Protein AF-A0A9D6F5K6-F1 (afdb_monomer)

Foldseek 3Di:
DVVVVVVVVVVVVVCVVCPPPPDNCVPPDPPPDDPVVVVVVVCCVVCVCQPDAAEAEADPPPDDDWPPDFDDPVSVVVQPPDFPCDPPQAKGKDWADKDKDKDWDDWDWAPWDQDPVQATKIKTKTKMKMKIWTWIWIFHPPPHTDIDIDIDIDIDIGINMHIYHNDDDDVVSVVVNCVVVVPDD

Secondary structure (DSSP, 8-state):
-HHHHHHHHHHHHHHTHHHHSSSS-TTTSPP---HHHHHHHHHHHHTTTTTPPPEEPPPPTTPPP----PPPHHHHHHHSPPP-B-STTT-EEEEEEEEEEEEEEEEEEPPPEEETTTEEEEEEEEEEEEEEEEEEEEEE-SSS-EEEEEEEEEEEEEE--EEEES-SSHHHHHHHHHHHHHT--

Sequence (185 aa):
MKDLRKWLFVAGVLSIPSFLSGCGMGLATPVPVQPWVADQIKDRFESRNDHKVPILPAIPPGHRAYCEDPPDQQEILRTLPKVTRGIPYIYEEFRDEIGFTVEKLVDKVDPPRFFPLIGPAQLHHCHWKCTVYFNETLESSYPFPFRLKRRRAEVVYIDKDHLHIVVTGLDAQQSTFRAMTAVRP

Solvent-accessible surface area (backbone atoms only — not comparable to full-atom values): 11203 Å² total; per-residue (Å²): 116,72,63,60,53,53,51,51,50,52,54,52,63,72,48,47,73,62,72,73,46,85,68,91,44,91,85,77,55,76,74,80,74,57,73,68,57,57,53,53,52,50,50,52,66,67,50,63,56,76,82,55,68,54,78,44,71,48,75,56,91,94,58,80,90,72,86,81,78,73,84,50,71,66,58,56,61,68,71,42,82,80,71,64,69,49,56,85,52,48,38,37,53,43,79,41,79,77,46,81,46,82,43,82,75,43,77,47,75,46,75,79,42,80,39,96,93,81,39,60,26,22,48,32,45,29,36,32,42,36,39,38,36,30,35,40,36,41,39,22,58,46,95,60,74,47,76,46,78,44,82,46,74,48,79,46,78,48,77,64,42,33,35,26,34,68,57,97,45,73,72,58,42,53,52,51,49,50,56,67,58,67,74,63,133

Structure (mmCIF, N/CA/C/O backbone):
data_AF-A0A9D6F5K6-F1
#
_entry.id   AF-A0A9D6F5K6-F1
#
loop_
_atom_site.group_PDB
_atom_site.id
_atom_site.type_symbol
_atom_site.label_atom_id
_atom_site.label_alt_id
_atom_site.label_comp_id
_atom_site.label_asym_id
_atom_site.label_entity_id
_atom_site.label_seq_id
_atom_site.pdbx_PDB_ins_code
_atom_site.Cartn_x
_atom_site.Cartn_y
_atom_site.Cartn_z
_atom_site.occupancy
_atom_site.B_iso_or_equiv
_atom_site.auth_seq_id
_atom_site.auth_comp_id
_atom_site.auth_asym_id
_atom_site.auth_atom_id
_atom_site.pdbx_PDB_model_num
ATOM 1 N N . MET A 1 1 ? 5.250 70.089 32.363 1.00 59.09 1 MET A N 1
ATOM 2 C CA . MET A 1 1 ? 4.671 69.174 33.384 1.00 59.09 1 MET A CA 1
ATOM 3 C C . MET A 1 1 ? 3.268 68.656 33.048 1.00 59.09 1 MET A C 1
ATOM 5 O O . MET A 1 1 ? 2.966 67.529 33.415 1.00 59.09 1 MET A O 1
ATOM 9 N N . LYS A 1 2 ? 2.402 69.422 32.363 1.00 65.69 2 LYS A N 1
ATOM 10 C CA . LYS A 1 2 ? 1.033 68.974 32.031 1.00 65.69 2 LYS A CA 1
ATOM 11 C C . LYS A 1 2 ? 0.999 67.864 30.965 1.00 65.69 2 LYS A C 1
ATOM 13 O O . LYS A 1 2 ? 0.189 66.951 31.084 1.00 65.69 2 LYS A O 1
ATOM 18 N N . ASP A 1 3 ? 1.920 67.886 30.004 1.00 73.44 3 ASP A N 1
ATOM 19 C CA . ASP A 1 3 ? 1.942 66.903 28.906 1.00 73.44 3 ASP A CA 1
ATOM 20 C C . ASP A 1 3 ? 2.539 65.555 29.318 1.00 73.44 3 ASP A C 1
ATOM 22 O O . ASP A 1 3 ? 2.029 64.513 28.921 1.00 73.44 3 ASP A O 1
ATOM 26 N N . LEU A 1 4 ? 3.515 65.558 30.231 1.00 78.25 4 LEU A N 1
ATOM 27 C CA . LEU A 1 4 ? 4.056 64.337 30.840 1.00 78.25 4 LEU A CA 1
ATOM 28 C C . LEU A 1 4 ? 2.972 63.569 31.609 1.00 78.25 4 LEU A C 1
ATOM 30 O O . LEU A 1 4 ? 2.884 62.347 31.539 1.00 78.25 4 LEU A O 1
ATOM 34 N N . ARG A 1 5 ? 2.100 64.303 32.310 1.00 76.38 5 ARG A N 1
ATOM 35 C CA . ARG A 1 5 ? 0.999 63.718 33.076 1.00 76.38 5 ARG A CA 1
ATOM 36 C C . ARG A 1 5 ? -0.048 63.099 32.148 1.00 76.38 5 ARG A C 1
ATOM 38 O O . ARG A 1 5 ? -0.497 61.992 32.410 1.00 76.38 5 ARG A O 1
ATOM 45 N N . LYS A 1 6 ? -0.378 63.761 31.033 1.00 82.88 6 LYS A N 1
ATOM 46 C CA . LYS A 1 6 ? -1.268 63.206 29.998 1.00 82.88 6 LYS A CA 1
ATOM 47 C C . LYS A 1 6 ? -0.682 61.946 29.360 1.00 82.88 6 LYS A C 1
ATOM 49 O O . LYS A 1 6 ? -1.407 60.975 29.183 1.00 82.88 6 LYS A O 1
ATOM 54 N N . TRP A 1 7 ? 0.618 61.937 29.072 1.00 82.81 7 TRP A N 1
ATOM 55 C CA . TRP A 1 7 ? 1.279 60.784 28.461 1.00 82.81 7 TRP A CA 1
ATOM 56 C C . TRP A 1 7 ? 1.323 59.576 29.404 1.00 82.81 7 TRP A C 1
ATOM 58 O O . TRP A 1 7 ? 1.016 58.463 28.990 1.00 82.81 7 TRP A O 1
ATOM 68 N N . LEU A 1 8 ? 1.580 59.807 30.695 1.00 80.56 8 LEU A N 1
ATOM 69 C CA . LEU A 1 8 ? 1.493 58.772 31.729 1.00 80.56 8 LEU A CA 1
ATOM 70 C C . LEU A 1 8 ? 0.071 58.216 31.886 1.00 80.56 8 LEU A C 1
ATOM 72 O O . LEU A 1 8 ? -0.090 57.012 32.055 1.00 80.56 8 LEU A O 1
ATOM 76 N N . PHE A 1 9 ? -0.962 59.057 31.779 1.00 79.56 9 PHE A N 1
ATOM 77 C CA . PHE A 1 9 ? -2.350 58.586 31.805 1.00 79.56 9 PHE A CA 1
ATOM 78 C C . PHE A 1 9 ? -2.710 57.752 30.569 1.00 79.56 9 PHE A C 1
ATOM 80 O O . PHE A 1 9 ? -3.350 56.715 30.710 1.00 79.56 9 PHE A O 1
ATOM 87 N N . VAL A 1 10 ? -2.266 58.147 29.373 1.00 80.50 10 VAL A N 1
ATOM 88 C CA . VAL A 1 10 ? -2.503 57.375 28.140 1.00 80.50 10 VAL A CA 1
ATOM 89 C C . VAL A 1 10 ? -1.753 56.039 28.169 1.00 80.50 10 VAL A C 1
ATOM 91 O O . VAL A 1 10 ? -2.336 55.006 27.844 1.00 80.50 10 VAL A O 1
ATOM 94 N N . ALA A 1 11 ? -0.500 56.031 28.629 1.00 77.81 11 ALA A N 1
ATOM 95 C CA . ALA A 1 11 ? 0.278 54.806 28.810 1.00 77.81 11 ALA A CA 1
ATOM 96 C C . ALA A 1 11 ? -0.333 53.880 29.879 1.00 77.81 11 ALA A C 1
ATOM 98 O O . ALA A 1 11 ? -0.362 52.659 29.709 1.00 77.81 11 ALA A O 1
ATOM 99 N N . GLY A 1 12 ? -0.879 54.456 30.954 1.00 75.19 12 GLY A N 1
ATOM 100 C CA . GLY A 1 12 ? -1.610 53.721 31.982 1.00 75.19 12 GLY A CA 1
ATOM 101 C C . GLY A 1 12 ? -2.877 53.065 31.437 1.00 75.19 12 GLY A C 1
ATOM 102 O O . GLY A 1 12 ? -3.095 51.889 31.675 1.00 75.19 12 GLY A O 1
ATOM 103 N N . VAL A 1 13 ? -3.682 53.774 30.640 1.00 74.88 13 VAL A N 1
ATOM 104 C CA . VAL A 1 13 ? -4.931 53.222 30.081 1.00 74.88 13 VAL A CA 1
ATOM 105 C C . VAL A 1 13 ? -4.672 52.137 29.029 1.00 74.88 13 VAL A C 1
ATOM 107 O O . VAL A 1 13 ? -5.377 51.131 29.003 1.00 74.88 13 VAL A O 1
ATOM 110 N N . LEU A 1 14 ? -3.624 52.282 28.211 1.00 66.25 14 LEU A N 1
ATOM 111 C CA . LEU A 1 14 ? -3.232 51.274 27.216 1.00 66.25 14 LEU A CA 1
ATOM 112 C C . LEU A 1 14 ? -2.643 49.991 27.822 1.00 66.25 14 LEU A C 1
ATOM 114 O O . LEU A 1 14 ? -2.620 48.966 27.148 1.00 66.25 14 LEU A O 1
ATOM 118 N N . SER A 1 15 ? -2.187 50.023 29.077 1.00 62.81 15 SER A N 1
ATOM 119 C CA . SER A 1 15 ? -1.629 48.850 29.766 1.00 62.81 15 SER A CA 1
ATOM 120 C C . SER A 1 15 ? -2.662 48.054 30.576 1.00 62.81 15 SER A C 1
ATOM 122 O O . SER A 1 15 ? -2.383 46.919 30.958 1.00 62.81 15 SER A O 1
ATOM 124 N N . ILE A 1 16 ? -3.878 48.576 30.773 1.00 63.22 16 ILE A N 1
ATOM 125 C CA . ILE A 1 16 ? -4.968 47.900 31.506 1.00 63.22 16 ILE A CA 1
ATOM 126 C C . ILE A 1 16 ? -5.408 46.557 30.875 1.00 63.22 16 ILE A C 1
ATOM 128 O O . ILE A 1 16 ? -5.616 45.606 31.635 1.00 63.22 16 ILE A O 1
ATOM 132 N N . PRO A 1 17 ? -5.507 46.392 29.536 1.00 57.88 17 PRO A N 1
ATOM 133 C CA . PRO A 1 17 ? -5.891 45.108 28.936 1.00 57.88 17 PRO A CA 1
ATOM 134 C C . PRO A 1 17 ? -4.891 43.980 29.231 1.00 57.88 17 PRO A C 1
ATOM 136 O O . PRO A 1 17 ? -5.271 42.813 29.285 1.00 57.88 17 PRO A O 1
ATOM 139 N N . SER A 1 18 ? -3.624 44.329 29.469 1.00 56.16 18 SER A N 1
ATOM 140 C CA . SER A 1 18 ? -2.539 43.383 29.745 1.00 56.16 18 SER A CA 1
ATOM 141 C C . SER A 1 18 ? -2.541 42.850 31.181 1.00 56.16 18 SER A C 1
ATOM 143 O O . SER A 1 18 ? -1.901 41.836 31.444 1.00 56.16 18 SER A O 1
ATOM 145 N N . PHE A 1 19 ? -3.239 43.517 32.110 1.00 53.97 19 PHE A N 1
ATOM 146 C CA . PHE A 1 19 ? -3.286 43.137 33.529 1.00 53.97 19 PHE A CA 1
ATOM 147 C C . PHE A 1 19 ? -4.599 42.463 33.954 1.00 53.97 19 PHE A C 1
ATOM 149 O O . PHE A 1 19 ? -4.628 41.820 35.000 1.00 53.97 19 PHE A O 1
ATOM 156 N N . LEU A 1 20 ? -5.673 42.579 33.163 1.00 53.69 20 LEU A N 1
ATOM 157 C CA . LEU A 1 20 ? -6.980 41.980 33.482 1.00 53.69 20 LEU A CA 1
ATOM 158 C C . LEU A 1 20 ? -7.225 40.612 32.828 1.00 53.69 20 LEU A C 1
ATOM 160 O O . LEU A 1 20 ? -8.138 39.900 33.240 1.00 53.69 20 LEU A O 1
ATOM 164 N N . SER A 1 21 ? -6.407 40.209 31.853 1.00 51.44 21 SER A N 1
ATOM 165 C CA . SER A 1 21 ? -6.424 38.845 31.325 1.00 51.44 21 SER A CA 1
ATOM 166 C C . SER A 1 21 ? -5.373 38.023 32.065 1.00 51.44 21 SER A C 1
ATOM 168 O O . SER A 1 21 ? -4.175 38.241 31.894 1.00 51.44 21 SER A O 1
ATOM 170 N N . GLY A 1 22 ? -5.817 37.104 32.926 1.00 49.84 22 GLY A N 1
ATOM 171 C CA . GLY A 1 22 ? -4.938 36.175 33.631 1.00 49.84 22 GLY A CA 1
ATOM 172 C C . GLY A 1 22 ? -3.954 35.511 32.665 1.00 49.84 22 GLY A C 1
ATOM 173 O O . GLY A 1 22 ? -4.356 34.971 31.639 1.00 49.84 22 GLY A O 1
ATOM 174 N N . CYS A 1 23 ? -2.669 35.570 33.020 1.00 46.28 23 CYS A N 1
ATOM 175 C CA . CYS A 1 23 ? -1.521 35.128 32.228 1.00 46.28 23 CYS A CA 1
ATOM 176 C C . CYS A 1 23 ? -1.253 35.975 30.962 1.00 46.28 23 CYS A C 1
ATOM 178 O O . CYS A 1 23 ? -1.946 35.883 29.950 1.00 46.28 23 CYS A O 1
ATOM 180 N N . GLY A 1 24 ? -0.175 36.769 31.003 1.00 47.81 24 GLY A N 1
ATOM 181 C CA . GLY A 1 24 ? 0.375 37.554 29.888 1.00 47.81 24 GLY A CA 1
ATOM 182 C C . GLY A 1 24 ? 0.993 36.694 28.780 1.00 47.81 24 GLY A C 1
ATOM 183 O O . GLY A 1 24 ? 2.169 36.822 28.460 1.00 47.81 24 GLY A O 1
ATOM 184 N N . MET A 1 25 ? 0.194 35.799 28.209 1.00 49.66 25 MET A N 1
ATOM 185 C CA . MET A 1 25 ? 0.584 34.810 27.203 1.00 49.66 25 MET A CA 1
ATOM 186 C C . MET A 1 25 ? -0.405 34.779 26.017 1.00 49.66 25 MET A C 1
ATOM 188 O O . MET A 1 25 ? -0.361 33.882 25.179 1.00 49.66 25 MET A O 1
ATOM 192 N N . GLY A 1 26 ? -1.295 35.775 25.918 1.00 47.75 26 GLY A N 1
ATOM 193 C CA . GLY A 1 26 ? -2.446 35.800 25.000 1.00 47.75 26 GLY A CA 1
ATOM 194 C C . GLY A 1 26 ? -2.148 35.960 23.500 1.00 47.75 26 GLY A C 1
ATOM 195 O O . GLY A 1 26 ? -3.076 35.923 22.704 1.00 47.75 26 GLY A O 1
ATOM 196 N N . LEU A 1 27 ? -0.881 36.117 23.100 1.00 52.31 27 LEU A N 1
ATOM 197 C CA . LEU A 1 27 ? -0.444 36.163 21.689 1.00 52.31 27 LEU A CA 1
ATOM 198 C C . LEU A 1 27 ? 0.750 35.241 21.379 1.00 52.31 27 LEU A C 1
ATOM 200 O O . LEU A 1 27 ? 1.101 35.070 20.217 1.00 52.31 27 LEU A O 1
ATOM 204 N N . ALA A 1 28 ? 1.374 34.654 22.405 1.00 56.75 28 ALA A N 1
ATOM 205 C CA . ALA A 1 28 ? 2.568 33.809 22.293 1.00 56.75 28 ALA A CA 1
ATOM 206 C C . ALA A 1 28 ? 2.365 32.409 22.898 1.00 56.75 28 ALA A C 1
ATOM 208 O O . ALA A 1 28 ? 3.322 31.660 23.083 1.00 56.75 28 ALA A O 1
ATOM 209 N N . THR A 1 29 ? 1.124 32.042 23.219 1.00 55.31 29 THR A N 1
ATOM 210 C CA . THR A 1 29 ? 0.774 30.642 23.450 1.00 55.31 29 THR A CA 1
ATOM 211 C C . THR A 1 29 ? 0.634 29.977 22.086 1.00 55.31 29 THR A C 1
ATOM 213 O O . THR A 1 29 ? -0.130 30.480 21.258 1.00 55.31 29 THR A O 1
ATOM 216 N N . PRO A 1 30 ? 1.373 28.889 21.793 1.00 67.00 30 PRO A N 1
ATOM 217 C CA . PRO A 1 30 ? 1.087 28.112 20.598 1.00 67.00 30 PRO A CA 1
ATOM 218 C C . PRO A 1 30 ? -0.381 27.703 20.690 1.00 67.00 30 PRO A C 1
ATOM 220 O O . PRO A 1 30 ? -0.780 27.066 21.667 1.00 67.00 30 PRO A O 1
ATOM 223 N N . VAL A 1 31 ? -1.193 28.140 19.723 1.00 70.94 31 VAL A N 1
ATOM 224 C CA . VAL A 1 31 ? -2.596 27.728 19.634 1.00 70.94 31 VAL A CA 1
ATOM 225 C C . VAL A 1 31 ? -2.589 26.204 19.707 1.00 70.94 31 VAL A C 1
ATOM 227 O O . VAL A 1 31 ? -1.907 25.588 18.881 1.00 70.94 31 VAL A O 1
ATOM 230 N N . PRO A 1 32 ? -3.248 25.590 20.705 1.00 72.00 32 PRO A N 1
ATOM 231 C CA . PRO A 1 32 ? -3.213 24.149 20.862 1.00 72.00 32 PRO A CA 1
ATOM 232 C C . PRO A 1 32 ? -3.780 23.533 19.588 1.00 72.00 32 PRO A C 1
ATOM 234 O O . PRO A 1 32 ? -4.963 23.677 19.276 1.00 72.00 32 PRO A O 1
ATOM 237 N N . VAL A 1 33 ? -2.899 22.899 18.818 1.00 76.00 33 VAL A N 1
ATOM 238 C CA . VAL A 1 33 ? -3.286 22.162 17.623 1.00 76.00 33 VAL A CA 1
ATOM 239 C C . VAL A 1 33 ? -4.132 20.994 18.097 1.00 76.00 33 VAL A C 1
ATOM 241 O O . VAL A 1 33 ? -3.757 20.280 19.029 1.00 76.00 33 VAL A O 1
ATOM 244 N N . GLN A 1 34 ? -5.299 20.817 17.489 1.00 79.69 34 GLN A N 1
ATOM 245 C CA . GLN A 1 34 ? -6.177 19.735 17.893 1.00 79.69 34 GLN A CA 1
ATOM 246 C C . GLN A 1 34 ? -5.499 18.377 17.614 1.00 79.69 34 GLN A C 1
ATOM 248 O O . GLN A 1 34 ? -4.854 18.242 16.572 1.00 79.69 34 GLN A O 1
ATOM 253 N N . PRO A 1 35 ? -5.637 17.357 18.486 1.00 76.75 35 PRO A N 1
ATOM 254 C CA . PRO A 1 35 ? -4.866 16.111 18.381 1.00 76.75 35 PRO A CA 1
ATOM 255 C C . PRO A 1 35 ? -4.967 15.418 17.014 1.00 76.75 35 PRO A C 1
ATOM 257 O O . PRO A 1 35 ? -3.966 14.956 16.474 1.00 76.75 35 PRO A O 1
ATOM 260 N N . TRP A 1 36 ? -6.152 15.438 16.393 1.00 77.19 36 TRP A N 1
ATOM 261 C CA . TRP A 1 36 ? -6.378 14.829 15.078 1.00 77.19 36 TRP A CA 1
ATOM 262 C C . TRP A 1 36 ? -5.623 15.525 13.936 1.00 77.19 36 TRP A C 1
ATOM 264 O O . TRP A 1 36 ? -5.397 14.920 12.891 1.00 77.19 36 TRP A O 1
ATOM 274 N N . VAL A 1 37 ? -5.242 16.796 14.095 1.00 85.88 37 VAL A N 1
ATOM 275 C CA . VAL A 1 37 ? -4.487 17.535 13.072 1.00 85.88 37 VAL A CA 1
ATOM 276 C C . VAL A 1 37 ? -3.049 17.025 13.012 1.00 85.88 37 VAL A C 1
ATOM 278 O O . VAL A 1 37 ? -2.505 16.881 11.920 1.00 85.88 37 VAL A O 1
ATOM 281 N N . ALA A 1 38 ? -2.447 16.695 14.159 1.00 85.69 38 ALA A N 1
ATOM 282 C CA . ALA A 1 38 ? -1.118 16.091 14.198 1.00 85.69 38 ALA A CA 1
ATOM 283 C C . ALA A 1 38 ? -1.111 14.721 13.500 1.00 85.69 38 ALA A C 1
ATOM 285 O O . ALA A 1 38 ? -0.237 14.467 12.670 1.00 85.69 38 ALA A O 1
ATOM 286 N N . ASP A 1 39 ? -2.131 13.898 13.758 1.00 84.19 39 ASP A N 1
ATOM 287 C CA . ASP A 1 39 ? -2.303 12.596 13.103 1.00 84.19 39 ASP A CA 1
ATOM 288 C C . ASP A 1 39 ? -2.463 12.746 11.582 1.00 84.19 39 ASP A C 1
ATOM 290 O O . ASP A 1 39 ? -1.783 12.070 10.816 1.00 84.19 39 ASP A O 1
ATOM 294 N N . GLN A 1 40 ? -3.273 13.704 11.115 1.00 85.75 40 GLN A N 1
ATOM 295 C CA . GLN A 1 40 ? -3.426 13.981 9.679 1.00 85.75 40 GLN A CA 1
ATOM 296 C C . GLN A 1 40 ? -2.131 14.457 9.010 1.00 85.75 40 GLN A C 1
ATOM 298 O O . GLN A 1 40 ? -1.864 14.128 7.850 1.00 85.75 40 GLN A O 1
ATOM 303 N N . ILE A 1 41 ? -1.339 15.274 9.708 1.00 88.69 41 ILE A N 1
ATOM 304 C CA . ILE A 1 41 ? -0.045 15.743 9.209 1.00 88.69 41 ILE A CA 1
ATOM 305 C C . ILE A 1 41 ? 0.919 14.561 9.092 1.00 88.69 41 ILE A C 1
ATOM 307 O O . ILE A 1 41 ? 1.559 14.404 8.051 1.00 88.69 41 ILE A O 1
ATOM 311 N N . LYS A 1 42 ? 0.991 13.717 10.126 1.00 87.06 42 LYS A N 1
ATOM 312 C CA . LYS A 1 42 ? 1.813 12.505 10.137 1.00 87.06 42 LYS A CA 1
ATOM 313 C C . LYS A 1 42 ? 1.431 11.567 8.991 1.00 87.06 42 LYS A C 1
ATOM 315 O O . LYS A 1 42 ? 2.295 11.235 8.181 1.00 87.06 42 LYS A O 1
ATOM 320 N N . ASP A 1 43 ? 0.142 11.258 8.851 1.00 87.12 43 ASP A N 1
ATOM 321 C CA . ASP A 1 43 ? -0.387 10.427 7.766 1.00 87.12 43 ASP A CA 1
ATOM 322 C C . ASP A 1 43 ? 0.043 10.954 6.393 1.00 87.12 43 ASP A C 1
ATOM 324 O O . ASP A 1 43 ? 0.455 10.183 5.530 1.00 87.12 43 ASP A O 1
ATOM 328 N N . ARG A 1 44 ? -0.001 12.276 6.176 1.00 88.06 44 ARG A N 1
ATOM 329 C CA . ARG A 1 44 ? 0.409 12.897 4.905 1.00 88.06 44 ARG A CA 1
ATOM 330 C C . ARG A 1 44 ? 1.899 12.726 4.616 1.00 88.06 44 ARG A C 1
ATOM 332 O O . ARG A 1 44 ? 2.273 12.545 3.458 1.00 88.06 44 ARG A O 1
ATO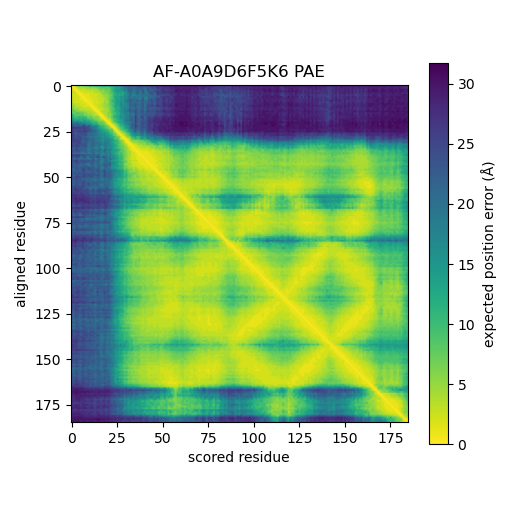M 339 N N . PHE A 1 45 ? 2.751 12.853 5.630 1.00 89.12 45 PHE A N 1
ATOM 340 C CA . PHE A 1 45 ? 4.193 12.700 5.445 1.00 89.12 45 PHE A CA 1
ATOM 341 C C . PHE A 1 45 ? 4.569 11.253 5.147 1.00 89.12 45 PHE A C 1
ATOM 343 O O . PHE A 1 45 ? 5.378 11.020 4.249 1.00 89.12 45 PHE A O 1
ATOM 350 N N . GLU A 1 46 ? 3.957 10.304 5.850 1.00 87.25 46 GLU A N 1
ATOM 351 C CA . GLU A 1 46 ? 4.261 8.886 5.683 1.00 87.25 46 GLU A CA 1
ATOM 352 C C . GLU A 1 46 ? 3.661 8.313 4.387 1.00 87.25 46 GLU A C 1
ATOM 354 O O . GLU A 1 46 ? 4.358 7.620 3.654 1.00 87.25 46 GLU A O 1
ATOM 359 N N . SER A 1 47 ? 2.424 8.685 4.028 1.00 87.06 47 SER A N 1
ATOM 360 C CA . SER A 1 47 ? 1.746 8.203 2.805 1.00 87.06 47 SER A CA 1
ATOM 361 C C . SER A 1 47 ? 2.255 8.814 1.498 1.00 87.06 47 SER A C 1
ATOM 363 O O . SER A 1 47 ? 1.831 8.434 0.406 1.00 87.06 47 SER A O 1
ATOM 365 N N . ARG A 1 48 ? 3.183 9.776 1.566 1.00 87.62 48 ARG A N 1
ATOM 366 C CA . ARG A 1 48 ? 3.648 10.520 0.386 1.00 87.62 48 ARG A CA 1
ATOM 367 C C . ARG A 1 48 ? 4.277 9.622 -0.682 1.00 87.62 48 ARG A C 1
ATOM 369 O O . ARG A 1 48 ? 4.282 10.000 -1.856 1.00 87.62 48 ARG A O 1
ATOM 376 N N . ASN A 1 49 ? 4.871 8.503 -0.281 1.00 85.62 49 ASN A N 1
ATOM 377 C CA . ASN A 1 49 ? 5.557 7.594 -1.195 1.00 85.62 49 ASN A CA 1
ATOM 378 C C . ASN A 1 49 ? 4.701 6.388 -1.602 1.00 85.62 49 ASN A C 1
ATOM 380 O O . ASN A 1 49 ? 5.004 5.804 -2.635 1.00 85.62 49 ASN A O 1
ATOM 384 N N . ASP A 1 50 ? 3.617 6.086 -0.881 1.00 86.50 50 ASP A N 1
ATOM 385 C CA . ASP A 1 50 ? 2.755 4.918 -1.130 1.00 86.50 50 ASP A CA 1
ATOM 386 C C . ASP A 1 50 ? 2.168 4.943 -2.555 1.00 86.50 50 ASP A C 1
ATOM 388 O O . ASP A 1 50 ? 2.110 3.926 -3.236 1.00 86.50 50 ASP A O 1
ATOM 392 N N . HIS A 1 51 ? 1.817 6.131 -3.060 1.00 84.94 51 HIS A N 1
ATOM 393 C CA . HIS A 1 51 ? 1.241 6.314 -4.401 1.00 84.94 51 HIS A CA 1
ATOM 394 C C . HIS A 1 51 ? 2.265 6.587 -5.513 1.00 84.94 51 HIS A C 1
ATOM 396 O O . HIS A 1 51 ? 1.881 6.898 -6.643 1.00 84.94 51 HIS A O 1
ATOM 402 N N . LYS A 1 52 ? 3.569 6.556 -5.216 1.00 89.12 52 LYS A N 1
ATOM 403 C CA . LYS A 1 52 ? 4.602 6.835 -6.218 1.00 89.12 52 LYS A CA 1
ATOM 404 C C . LYS A 1 52 ? 5.123 5.541 -6.818 1.00 89.12 52 LYS A C 1
ATOM 406 O O . LYS A 1 52 ? 5.642 4.688 -6.111 1.00 89.12 52 LYS A O 1
ATOM 411 N N . VAL A 1 53 ? 5.078 5.470 -8.143 1.00 90.62 53 VAL A N 1
ATOM 412 C CA . VAL A 1 53 ? 5.675 4.385 -8.926 1.00 90.62 53 VAL A CA 1
ATOM 413 C C . VAL A 1 53 ? 7.195 4.591 -8.984 1.00 90.62 53 VAL A C 1
ATOM 415 O O . VAL A 1 53 ? 7.638 5.620 -9.511 1.00 90.62 53 VAL A O 1
ATOM 418 N N . PRO A 1 54 ? 8.015 3.668 -8.450 1.00 91.81 54 PRO A N 1
ATOM 419 C CA . PRO A 1 54 ? 9.460 3.781 -8.545 1.00 91.81 54 PRO A CA 1
ATOM 420 C C . PRO A 1 54 ? 9.938 3.466 -9.969 1.00 91.81 54 PRO A C 1
ATOM 422 O O . PRO A 1 54 ? 9.377 2.627 -10.680 1.00 91.81 54 PRO A O 1
ATOM 425 N N . ILE A 1 55 ? 11.001 4.158 -10.379 1.00 92.38 55 ILE A N 1
ATOM 426 C CA . ILE A 1 55 ? 11.676 3.937 -11.658 1.00 92.38 55 ILE A CA 1
ATOM 427 C C . ILE A 1 55 ? 12.966 3.175 -11.366 1.00 92.38 55 ILE A C 1
ATOM 429 O O . ILE A 1 55 ? 13.866 3.692 -10.705 1.00 92.38 55 ILE A O 1
ATOM 433 N N . LEU A 1 56 ? 13.033 1.941 -11.849 1.00 91.50 56 LEU A N 1
ATOM 434 C CA . LEU A 1 56 ? 14.137 1.012 -11.670 1.00 91.50 56 LEU A CA 1
ATOM 435 C C . LEU A 1 56 ? 15.054 0.990 -12.905 1.00 91.50 56 LEU A C 1
ATOM 437 O O . LEU A 1 56 ? 14.638 1.351 -14.016 1.00 91.50 56 LEU A O 1
ATOM 441 N N . PRO A 1 57 ? 16.317 0.556 -12.737 1.00 90.06 57 PRO A N 1
ATOM 442 C CA . PRO A 1 57 ? 17.226 0.370 -13.859 1.00 90.06 57 PRO A CA 1
ATOM 443 C C . PRO A 1 57 ? 16.730 -0.712 -14.828 1.00 90.06 57 PRO A C 1
ATOM 445 O O . PRO A 1 57 ? 15.810 -1.486 -14.536 1.00 90.06 57 PRO A O 1
ATOM 448 N N . ALA A 1 58 ? 17.375 -0.758 -15.993 1.00 88.56 58 ALA A N 1
ATOM 449 C CA . ALA A 1 58 ? 17.087 -1.744 -17.022 1.00 88.56 58 ALA A CA 1
ATOM 450 C C . ALA A 1 58 ? 17.292 -3.172 -16.532 1.00 88.56 58 ALA A C 1
ATOM 452 O O . ALA A 1 58 ? 18.277 -3.473 -15.856 1.00 88.56 58 ALA A O 1
ATOM 453 N N . ILE A 1 59 ? 16.365 -4.050 -16.916 1.00 87.75 59 ILE A N 1
ATOM 454 C CA . ILE A 1 59 ? 16.451 -5.476 -16.618 1.00 87.75 59 ILE A CA 1
ATOM 455 C C . ILE A 1 59 ? 17.638 -6.051 -17.407 1.00 87.75 59 ILE A C 1
ATOM 457 O O . ILE A 1 59 ? 17.657 -5.934 -18.638 1.00 87.75 59 ILE A O 1
ATOM 461 N N . PRO A 1 60 ? 18.628 -6.671 -16.742 1.00 86.06 60 PRO A N 1
ATOM 462 C CA . PRO A 1 60 ? 19.749 -7.294 -17.432 1.00 86.06 60 PRO A CA 1
ATOM 463 C C . PRO A 1 60 ? 19.279 -8.391 -18.401 1.00 86.06 60 PRO A C 1
ATOM 465 O O . PRO A 1 60 ? 18.334 -9.125 -18.091 1.00 86.06 60 PRO A O 1
ATOM 468 N N . PRO A 1 61 ? 19.939 -8.559 -19.561 1.00 83.81 61 PRO A N 1
ATOM 469 C CA . PRO A 1 61 ? 19.557 -9.585 -20.522 1.00 83.81 61 PRO A CA 1
ATOM 470 C C . PRO A 1 61 ? 19.659 -10.980 -19.890 1.00 83.81 61 PRO A C 1
ATOM 472 O O . PRO A 1 61 ? 20.679 -11.341 -19.310 1.00 83.81 61 PRO A O 1
ATOM 475 N N . GLY A 1 62 ? 18.586 -11.765 -20.003 1.00 83.25 62 GLY A N 1
ATOM 476 C CA . GLY A 1 62 ? 18.499 -13.112 -19.429 1.00 83.25 62 GLY A CA 1
ATOM 477 C C . GLY A 1 62 ? 18.043 -13.167 -17.968 1.00 83.25 62 GLY A C 1
ATOM 478 O O . GLY A 1 62 ? 17.785 -14.262 -17.468 1.00 83.25 62 GLY A O 1
ATOM 479 N N . HIS A 1 63 ? 17.878 -12.025 -17.295 1.00 84.88 63 HIS A N 1
ATOM 480 C CA . HIS A 1 63 ? 17.306 -11.968 -15.953 1.00 84.88 63 HIS A CA 1
ATOM 481 C C . HIS A 1 63 ? 15.794 -11.712 -16.007 1.00 84.88 63 HIS A C 1
ATOM 483 O O . HIS A 1 63 ? 15.303 -10.981 -16.867 1.00 84.88 63 HIS A O 1
ATOM 489 N N . ARG A 1 64 ? 15.043 -12.317 -15.082 1.00 82.62 64 ARG A N 1
ATOM 490 C CA . ARG A 1 64 ? 13.619 -12.026 -14.882 1.00 82.62 64 ARG A CA 1
ATOM 491 C C . ARG A 1 64 ? 13.507 -11.119 -13.667 1.00 82.62 64 ARG A C 1
ATOM 493 O O . ARG A 1 64 ? 13.908 -11.536 -12.587 1.00 82.62 64 ARG A O 1
ATOM 500 N N . ALA A 1 65 ? 13.002 -9.903 -13.850 1.00 82.75 65 ALA A N 1
ATOM 501 C CA . ALA A 1 65 ? 12.668 -9.053 -12.717 1.00 82.75 65 ALA A CA 1
ATOM 502 C C . ALA A 1 65 ? 11.480 -9.679 -11.979 1.00 82.75 65 ALA A C 1
ATOM 504 O O . ALA A 1 65 ? 10.464 -9.967 -12.607 1.00 82.75 65 ALA A O 1
ATOM 505 N N . TYR A 1 66 ? 11.625 -9.897 -10.675 1.00 87.06 66 TYR A N 1
ATOM 506 C CA . TYR A 1 66 ? 10.542 -10.299 -9.783 1.00 87.06 66 TYR A CA 1
ATOM 507 C C . TYR A 1 66 ? 10.267 -9.149 -8.821 1.00 87.06 66 TYR A C 1
ATOM 509 O O . TYR A 1 66 ? 11.200 -8.507 -8.340 1.00 87.06 66 TYR A O 1
ATOM 517 N N . CYS A 1 67 ? 8.998 -8.890 -8.517 1.00 85.00 67 CYS A N 1
ATOM 518 C CA . CYS A 1 67 ? 8.669 -8.005 -7.408 1.00 85.00 67 CYS A CA 1
ATOM 519 C C . CYS A 1 67 ? 8.862 -8.751 -6.086 1.00 85.00 67 CYS A C 1
ATOM 521 O O . CYS A 1 67 ? 8.059 -9.627 -5.748 1.00 85.00 67 CYS A O 1
ATOM 523 N N . GLU A 1 68 ? 9.953 -8.454 -5.385 1.00 83.94 68 GLU A N 1
ATOM 524 C CA . GLU A 1 68 ? 10.280 -9.064 -4.091 1.00 83.94 68 GLU A CA 1
ATOM 525 C C . GLU A 1 68 ? 9.772 -8.246 -2.902 1.00 83.94 68 GLU A C 1
ATOM 527 O O . GLU A 1 68 ? 9.695 -8.784 -1.803 1.00 83.94 68 GLU A O 1
ATOM 532 N N . ASP A 1 69 ? 9.374 -6.991 -3.123 1.00 87.69 69 ASP A N 1
ATOM 533 C CA . ASP A 1 69 ? 8.955 -6.076 -2.065 1.00 87.69 69 ASP A CA 1
ATOM 534 C C . ASP A 1 69 ? 7.442 -6.203 -1.797 1.00 87.69 69 ASP A C 1
ATOM 536 O O . ASP A 1 69 ? 6.632 -5.689 -2.580 1.00 87.69 69 ASP A O 1
ATOM 540 N N . PRO A 1 70 ? 7.015 -6.883 -0.713 1.00 92.12 70 PRO A N 1
ATOM 541 C CA . PRO A 1 70 ? 5.616 -6.885 -0.312 1.00 92.12 70 PRO A CA 1
ATOM 542 C C . PRO A 1 70 ? 5.185 -5.498 0.198 1.00 92.12 70 PRO A C 1
ATOM 544 O O . PRO A 1 70 ? 6.019 -4.715 0.660 1.00 92.12 70 PRO A O 1
ATOM 547 N N . PRO A 1 71 ? 3.877 -5.189 0.171 1.00 93.62 71 PRO A N 1
ATOM 548 C CA . PRO A 1 71 ? 3.352 -3.969 0.774 1.00 93.62 71 PRO A CA 1
ATOM 549 C C . PRO A 1 71 ? 3.621 -3.936 2.282 1.00 93.62 71 PRO A C 1
ATOM 551 O O . PRO A 1 71 ? 3.491 -4.950 2.977 1.00 93.62 71 PRO A O 1
ATOM 554 N N . ASP A 1 72 ? 3.967 -2.753 2.788 1.00 92.88 72 ASP A N 1
ATOM 555 C CA . ASP A 1 72 ? 4.222 -2.562 4.213 1.00 92.88 72 ASP A CA 1
ATOM 556 C C . ASP A 1 72 ? 2.921 -2.666 5.025 1.00 92.88 72 ASP A C 1
ATOM 558 O O . ASP A 1 72 ? 1.831 -2.328 4.557 1.00 92.88 72 ASP A O 1
ATOM 562 N N . GLN A 1 73 ? 3.021 -3.090 6.285 1.00 93.50 73 GLN A N 1
ATOM 563 C CA . GLN A 1 73 ? 1.853 -3.206 7.160 1.00 93.50 73 GLN A CA 1
ATOM 564 C C . GLN A 1 73 ? 1.147 -1.862 7.350 1.00 93.50 73 GLN A C 1
ATOM 566 O O . GLN A 1 73 ? -0.083 -1.818 7.391 1.00 93.50 73 GLN A O 1
ATOM 571 N N . GLN A 1 74 ? 1.894 -0.756 7.434 1.00 91.62 74 GLN A N 1
ATOM 572 C CA . GLN A 1 74 ? 1.288 0.568 7.570 1.00 91.62 74 GLN A CA 1
ATOM 573 C C . GLN A 1 74 ? 0.523 0.966 6.310 1.00 91.62 74 GLN A C 1
ATOM 575 O O . GLN A 1 74 ? -0.567 1.523 6.405 1.00 91.62 74 GLN A O 1
ATOM 580 N N . GLU A 1 75 ? 1.054 0.642 5.136 1.00 92.19 75 GLU A N 1
ATOM 581 C CA . GLU A 1 75 ? 0.387 0.881 3.860 1.00 92.19 75 GLU A CA 1
ATOM 582 C C . GLU A 1 75 ? -0.914 0.072 3.746 1.00 92.19 75 GLU A C 1
ATOM 584 O O . GLU A 1 75 ? -1.954 0.612 3.362 1.00 92.19 75 GLU A O 1
ATOM 589 N N . ILE A 1 76 ? -0.900 -1.195 4.176 1.00 94.81 76 ILE A N 1
ATOM 590 C CA . ILE A 1 76 ? -2.113 -2.023 4.263 1.00 94.81 76 ILE A CA 1
ATOM 591 C C . ILE A 1 76 ? -3.139 -1.380 5.210 1.00 94.81 76 ILE A C 1
ATOM 593 O O . ILE A 1 76 ? -4.324 -1.297 4.895 1.00 94.81 76 ILE A O 1
ATOM 597 N N . LEU A 1 77 ? -2.706 -0.868 6.363 1.00 92.25 77 LEU A N 1
ATOM 598 C CA . LEU A 1 77 ? -3.607 -0.205 7.310 1.00 92.25 77 LEU A CA 1
ATOM 599 C C . LEU A 1 77 ? -4.168 1.125 6.787 1.00 92.25 77 LEU A C 1
ATOM 601 O O . LEU A 1 77 ? -5.313 1.455 7.090 1.00 92.25 77 LEU A O 1
ATOM 605 N N . ARG A 1 78 ? -3.389 1.884 6.009 1.00 90.06 78 ARG A N 1
ATOM 606 C CA . ARG A 1 78 ? -3.828 3.150 5.395 1.00 90.06 78 ARG A CA 1
ATOM 607 C C . ARG A 1 78 ? -4.804 2.938 4.241 1.00 90.06 78 ARG A C 1
ATOM 609 O O . ARG A 1 78 ? -5.643 3.803 3.997 1.00 90.06 78 ARG A O 1
ATOM 616 N N . THR A 1 79 ? -4.677 1.818 3.533 1.00 91.50 79 THR A N 1
ATOM 617 C CA . THR A 1 79 ? -5.551 1.444 2.411 1.00 91.50 79 THR A CA 1
ATOM 618 C C . THR A 1 79 ? -6.869 0.822 2.869 1.00 91.50 79 THR A C 1
ATOM 620 O O . THR A 1 79 ? -7.866 0.928 2.154 1.00 91.50 79 THR A O 1
ATOM 623 N N . LEU A 1 80 ? -6.917 0.237 4.072 1.00 92.19 80 LEU A N 1
ATOM 624 C CA . LEU A 1 80 ? -8.176 -0.167 4.699 1.00 92.19 80 LEU A CA 1
ATOM 625 C C . LEU A 1 80 ? -9.138 1.024 4.853 1.00 92.19 80 LEU A C 1
ATOM 627 O O . LEU A 1 80 ? -8.708 2.156 5.102 1.00 92.19 80 LEU A O 1
ATOM 631 N N . PRO A 1 81 ? -10.461 0.783 4.812 1.00 89.94 81 PRO A N 1
ATOM 632 C CA . PRO A 1 81 ? -11.426 1.833 5.077 1.00 89.94 81 PRO A CA 1
ATOM 633 C C . PRO A 1 81 ? -11.213 2.381 6.482 1.00 89.94 81 PRO A C 1
ATOM 635 O O . PRO A 1 81 ? -11.060 1.626 7.454 1.00 89.94 81 PRO A O 1
ATOM 638 N N . LYS A 1 82 ? -11.202 3.712 6.577 1.00 86.81 82 LYS A N 1
ATOM 639 C CA . LYS A 1 82 ? -11.033 4.410 7.847 1.00 86.81 82 LYS A CA 1
ATOM 640 C C . LYS A 1 82 ? -12.193 4.068 8.768 1.00 86.81 82 LYS A C 1
ATOM 642 O O . LYS A 1 82 ? -13.354 4.105 8.372 1.00 86.81 82 LYS A O 1
ATOM 647 N N . VAL A 1 83 ? -11.842 3.740 10.001 1.00 86.25 83 VAL A N 1
ATOM 648 C CA . VAL A 1 83 ? -12.800 3.448 11.060 1.00 86.25 83 VAL A CA 1
ATOM 649 C C . VAL A 1 83 ? -13.521 4.737 11.430 1.00 86.25 83 VAL A C 1
ATOM 651 O O . VAL A 1 83 ? -12.872 5.773 11.624 1.00 86.25 83 VAL A O 1
ATOM 654 N N . THR A 1 84 ? -14.847 4.690 11.530 1.00 77.50 84 THR A N 1
ATOM 655 C CA . THR A 1 84 ? -15.611 5.855 11.965 1.00 77.50 84 THR A CA 1
ATOM 656 C C . THR A 1 84 ? -15.482 5.975 13.478 1.00 77.50 84 THR A C 1
ATOM 658 O O . THR A 1 84 ? -16.238 5.400 14.253 1.00 77.50 84 THR A O 1
ATOM 661 N N . ARG A 1 85 ? -14.472 6.725 13.930 1.00 70.12 85 ARG A N 1
ATOM 662 C CA . ARG A 1 85 ? -14.409 7.188 15.320 1.00 70.12 85 ARG A CA 1
ATOM 663 C C . ARG A 1 85 ? -15.499 8.246 15.462 1.00 70.12 85 ARG A C 1
ATOM 665 O O . ARG A 1 85 ? -15.252 9.403 15.135 1.00 70.12 85 ARG A O 1
ATOM 672 N N . GLY A 1 86 ? -16.723 7.814 15.761 1.00 71.94 86 GLY A N 1
ATOM 673 C CA . GLY A 1 86 ? -17.908 8.663 15.808 1.00 71.94 86 GLY A CA 1
ATOM 674 C C . GLY A 1 86 ? -17.843 9.716 16.916 1.00 71.94 86 GLY A C 1
ATOM 675 O O . GLY A 1 86 ? -16.779 10.198 17.301 1.00 71.94 86 GLY A O 1
ATOM 676 N N . ILE A 1 87 ? -19.002 10.121 17.429 1.00 81.50 87 ILE A N 1
ATOM 677 C CA . ILE A 1 87 ? -19.035 11.016 18.590 1.00 81.50 87 ILE A CA 1
ATOM 678 C C . ILE A 1 87 ? -18.677 10.178 19.818 1.00 81.50 87 ILE A C 1
ATOM 680 O O . ILE A 1 87 ? -19.335 9.148 20.024 1.00 81.50 87 ILE A O 1
ATOM 684 N N . PRO A 1 88 ? -17.698 10.613 20.637 1.00 84.75 88 PRO A N 1
ATOM 685 C CA . PRO A 1 88 ? -17.319 9.874 21.824 1.00 84.75 88 PRO A CA 1
ATOM 686 C C . PRO A 1 88 ? -18.533 9.510 22.675 1.00 84.75 88 PRO A C 1
ATOM 688 O O . PRO A 1 88 ? -19.460 10.315 22.803 1.00 84.75 88 PRO A O 1
ATOM 691 N N . TYR A 1 89 ? -18.539 8.302 23.231 1.00 84.56 89 TYR A N 1
ATOM 692 C CA . TYR A 1 89 ? -19.645 7.708 23.998 1.00 84.56 89 TYR A CA 1
ATOM 693 C C . TYR A 1 89 ? -20.932 7.369 23.227 1.00 84.56 89 TYR A C 1
ATOM 695 O O . TYR A 1 89 ? -21.726 6.585 23.743 1.00 84.56 89 TYR A O 1
ATOM 703 N N . ILE A 1 90 ? -21.180 7.911 22.032 1.00 89.44 90 ILE A N 1
ATOM 704 C CA . ILE A 1 90 ? -22.407 7.618 21.267 1.00 89.44 90 ILE A CA 1
ATOM 705 C C . ILE A 1 90 ? -22.184 6.436 20.331 1.00 89.44 90 ILE A C 1
ATOM 707 O O . ILE A 1 90 ? -22.992 5.510 20.299 1.00 89.44 90 ILE A O 1
ATOM 711 N N . TYR A 1 91 ? -21.104 6.471 19.556 1.00 88.94 91 TYR A N 1
ATOM 712 C CA . TYR A 1 91 ? -20.768 5.412 18.616 1.00 88.94 91 TYR A CA 1
ATOM 713 C C . TYR A 1 91 ? -19.267 5.408 18.374 1.00 88.94 91 TYR A C 1
ATOM 715 O O . TYR A 1 91 ? -18.726 6.324 17.751 1.00 88.94 91 TYR A O 1
ATOM 723 N N . GLU A 1 92 ? -18.606 4.376 18.876 1.00 89.38 92 GLU A N 1
ATOM 724 C CA . GLU A 1 92 ? -17.177 4.177 18.714 1.00 89.38 92 GLU A CA 1
ATOM 725 C C . GLU A 1 92 ? -16.921 2.798 18.117 1.00 89.38 92 GLU A C 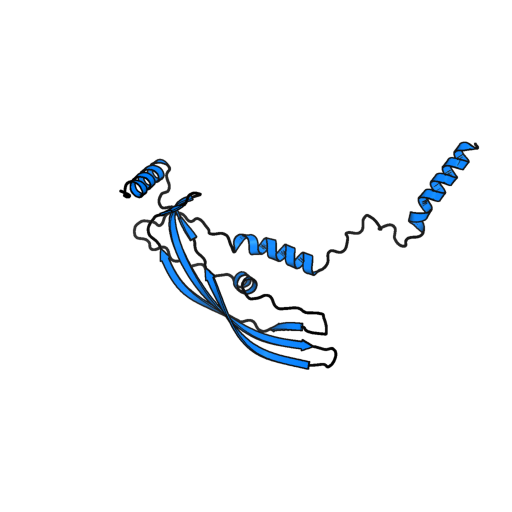1
ATOM 727 O O . GLU A 1 92 ? -17.432 1.778 18.584 1.00 89.38 92 GLU A O 1
ATOM 732 N N . GLU A 1 93 ? -16.122 2.779 17.059 1.00 92.06 93 GLU A N 1
ATOM 733 C CA . GLU A 1 93 ? -15.665 1.560 16.416 1.00 92.06 93 GLU A CA 1
ATOM 734 C C . GLU A 1 93 ? -14.167 1.395 16.688 1.00 92.06 93 GLU A C 1
ATOM 736 O O . GLU A 1 93 ? -13.371 2.316 16.472 1.00 92.06 93 GLU A O 1
ATOM 741 N N . PHE A 1 94 ? -13.769 0.201 17.115 1.00 92.06 94 PHE A N 1
ATOM 742 C CA . PHE A 1 94 ? -12.374 -0.169 17.328 1.00 92.06 94 PHE A CA 1
ATOM 743 C C . PHE A 1 94 ? -12.020 -1.419 16.527 1.00 92.06 94 PHE A C 1
ATOM 745 O O . PHE A 1 94 ? -12.851 -2.304 16.315 1.00 92.06 94 PHE A O 1
ATOM 752 N N . ARG A 1 95 ? -10.760 -1.492 16.090 1.00 93.19 95 ARG A N 1
ATOM 753 C CA . ARG A 1 95 ? -10.170 -2.684 15.474 1.00 93.19 95 ARG A CA 1
ATOM 754 C C . ARG A 1 95 ? -9.041 -3.176 16.366 1.00 93.19 95 ARG A C 1
ATOM 756 O O . ARG A 1 95 ? -7.991 -2.542 16.431 1.00 93.19 95 ARG A O 1
ATOM 763 N N . ASP A 1 96 ? -9.269 -4.309 17.010 1.00 93.00 96 ASP A N 1
ATOM 764 C CA . ASP A 1 96 ? -8.322 -4.945 17.921 1.00 93.00 96 ASP A CA 1
ATOM 765 C C . ASP A 1 96 ? -7.716 -6.200 17.279 1.00 93.00 96 ASP A C 1
ATOM 767 O O . ASP A 1 96 ? -8.324 -6.809 16.395 1.00 93.00 96 ASP A O 1
ATOM 771 N N . GLU A 1 97 ? -6.543 -6.625 17.764 1.00 94.19 97 GLU A N 1
ATOM 772 C CA . GLU A 1 97 ? -5.901 -7.900 17.388 1.00 94.19 97 GLU A CA 1
ATOM 773 C C . GLU A 1 97 ? -5.744 -8.073 15.861 1.00 94.19 97 GLU A C 1
ATOM 775 O O . GLU A 1 97 ? -6.237 -9.032 15.265 1.00 94.19 97 GLU A O 1
ATOM 780 N N . ILE A 1 98 ? -5.074 -7.114 15.215 1.00 94.44 98 ILE A N 1
ATOM 781 C CA . ILE A 1 98 ? -4.900 -7.113 13.759 1.00 94.44 98 ILE A CA 1
ATOM 782 C C . ILE A 1 98 ? -3.844 -8.149 13.342 1.00 94.44 98 ILE A C 1
ATOM 784 O O . ILE A 1 98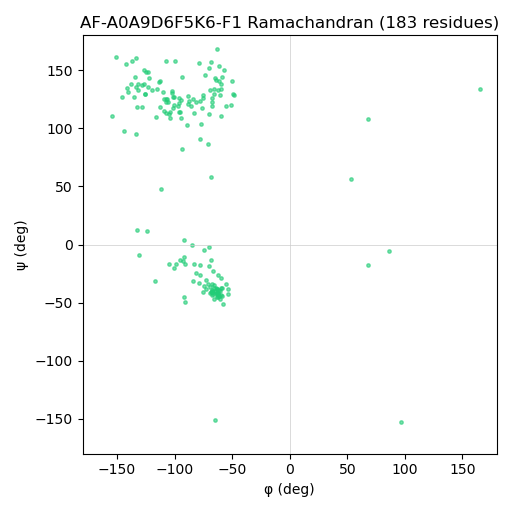 ? -2.709 -8.117 13.816 1.00 94.44 98 ILE A O 1
ATOM 788 N N . GLY A 1 99 ? -4.209 -9.039 12.420 1.00 95.88 99 GLY A N 1
ATOM 789 C CA . GLY A 1 99 ? -3.318 -9.990 11.756 1.00 95.88 99 GLY A CA 1
ATOM 790 C C . GLY A 1 99 ? -3.362 -9.836 10.237 1.00 95.88 99 GLY A C 1
ATOM 791 O O . GLY A 1 99 ? -4.401 -9.499 9.670 1.00 95.88 99 GLY A O 1
ATOM 792 N N . PHE A 1 100 ? -2.242 -10.111 9.571 1.00 96.38 100 PHE A N 1
ATOM 793 C CA . PHE A 1 100 ? -2.083 -9.904 8.130 1.00 96.38 100 PHE A CA 1
ATOM 794 C C . PHE A 1 100 ? -1.712 -11.205 7.418 1.00 96.38 100 PHE A C 1
ATOM 796 O O . PHE A 1 100 ? -0.932 -12.012 7.922 1.00 96.38 100 PHE A O 1
ATOM 803 N N . THR A 1 101 ? -2.239 -11.394 6.215 1.00 96.75 101 THR A N 1
ATOM 804 C CA . THR A 1 101 ? -1.796 -12.419 5.266 1.00 96.75 101 THR A CA 1
ATOM 805 C C . THR A 1 101 ? -1.633 -11.760 3.908 1.00 96.75 101 THR A C 1
ATOM 807 O O . THR A 1 101 ? -2.593 -11.209 3.374 1.00 96.75 101 THR A O 1
ATOM 810 N N . VAL A 1 102 ? -0.413 -11.777 3.379 1.00 96.81 102 VAL A N 1
ATOM 811 C CA . VAL A 1 102 ? -0.045 -11.076 2.147 1.00 96.81 102 VAL A CA 1
ATOM 812 C C . VAL A 1 102 ? 0.280 -12.115 1.080 1.00 96.81 102 VAL A C 1
ATOM 814 O O . VAL A 1 102 ? 1.183 -12.930 1.254 1.00 96.81 102 VAL A O 1
ATOM 817 N N . GLU A 1 103 ? -0.484 -12.103 -0.007 1.00 95.88 103 GLU A N 1
ATOM 818 C CA . GLU A 1 103 ? -0.382 -13.041 -1.124 1.00 95.88 103 GLU A CA 1
ATOM 819 C C . GLU A 1 103 ? -0.063 -12.268 -2.409 1.00 95.88 103 GLU A C 1
ATOM 821 O O . GLU A 1 103 ? -0.712 -11.270 -2.723 1.00 95.88 103 GLU A O 1
ATOM 826 N N . LYS A 1 104 ? 0.918 -12.736 -3.182 1.00 94.56 104 LYS A N 1
ATOM 827 C CA . LYS A 1 104 ? 1.256 -12.165 -4.490 1.00 94.56 104 LYS A CA 1
ATOM 828 C C . LYS A 1 104 ? 0.365 -12.785 -5.565 1.00 94.56 104 LYS A C 1
ATOM 830 O O . LYS A 1 104 ? 0.393 -13.999 -5.753 1.00 94.56 104 LYS A O 1
ATOM 835 N N . LEU A 1 105 ? -0.430 -11.968 -6.255 1.00 94.69 105 LEU A N 1
ATOM 836 C CA . LEU A 1 105 ? -1.365 -12.429 -7.287 1.00 94.69 105 LEU A CA 1
ATOM 837 C C . LEU A 1 105 ? -0.756 -12.415 -8.686 1.00 94.69 105 LEU A C 1
ATOM 839 O O . LEU A 1 105 ? -0.950 -13.357 -9.451 1.00 94.69 105 LEU A O 1
ATOM 843 N N . VAL A 1 106 ? -0.062 -11.333 -9.038 1.00 94.19 106 VAL A N 1
ATOM 844 C CA . VAL A 1 106 ? 0.447 -11.116 -10.396 1.00 94.19 106 VAL A CA 1
ATOM 845 C C . VAL A 1 106 ? 1.856 -10.562 -10.327 1.00 94.19 106 VAL A C 1
ATOM 847 O O . VAL A 1 106 ? 2.140 -9.686 -9.514 1.00 94.19 106 VAL A O 1
ATOM 850 N N . ASP A 1 107 ? 2.701 -11.081 -11.211 1.00 94.62 107 ASP A N 1
ATOM 851 C CA . ASP A 1 107 ? 4.068 -10.629 -11.446 1.00 94.62 107 ASP A CA 1
ATOM 852 C C . ASP A 1 107 ? 4.345 -10.762 -12.936 1.00 94.62 107 ASP A C 1
ATOM 854 O O . ASP A 1 107 ? 4.551 -11.866 -13.454 1.00 94.62 107 ASP A O 1
ATOM 858 N N . LYS A 1 108 ? 4.215 -9.658 -13.667 1.00 92.38 108 LYS A N 1
ATOM 859 C CA . LYS A 1 108 ? 4.351 -9.686 -15.122 1.00 92.38 108 LYS A CA 1
ATOM 860 C C . LYS A 1 108 ? 4.980 -8.410 -15.642 1.00 92.38 108 LYS A C 1
ATOM 862 O O . LYS A 1 108 ? 4.457 -7.319 -15.439 1.00 92.38 108 LYS A O 1
ATOM 867 N N . VAL A 1 109 ? 6.043 -8.575 -16.420 1.00 92.62 109 VAL A N 1
ATOM 868 C CA . VAL A 1 109 ? 6.658 -7.490 -17.184 1.00 92.62 109 VAL A CA 1
ATOM 869 C C . VAL A 1 109 ? 5.964 -7.363 -18.539 1.00 92.62 109 VAL A C 1
ATOM 871 O O . VAL A 1 109 ? 5.887 -8.320 -19.315 1.00 92.62 109 VAL A O 1
ATOM 874 N N . ASP A 1 110 ? 5.447 -6.175 -18.819 1.00 91.06 110 ASP A N 1
ATOM 875 C CA . ASP A 1 110 ? 4.858 -5.821 -20.102 1.00 91.06 110 ASP A CA 1
ATOM 876 C C . ASP A 1 110 ? 5.935 -5.501 -21.155 1.00 91.06 110 ASP A C 1
ATOM 878 O O . ASP A 1 110 ? 7.065 -5.126 -20.824 1.00 91.06 110 ASP A O 1
ATOM 882 N N . PRO A 1 111 ? 5.611 -5.630 -22.456 1.00 89.31 111 PRO A N 1
ATOM 883 C CA . PRO A 1 111 ? 6.544 -5.259 -23.510 1.00 89.31 111 PRO A CA 1
ATOM 884 C C . PRO A 1 111 ? 6.894 -3.759 -23.438 1.00 89.31 111 PRO A C 1
ATOM 886 O O . PRO A 1 111 ? 6.070 -2.960 -22.985 1.00 89.31 111 PRO A O 1
ATOM 889 N N . PRO A 1 112 ? 8.082 -3.355 -23.928 1.00 88.31 112 PRO A N 1
ATOM 890 C CA . PRO A 1 112 ? 8.506 -1.958 -23.967 1.00 88.31 112 PRO A CA 1
ATOM 891 C C . PRO A 1 112 ? 7.458 -1.021 -24.574 1.00 88.31 112 PRO A C 1
ATOM 893 O O . PRO A 1 112 ? 6.969 -1.258 -25.681 1.00 88.31 112 PRO A O 1
ATOM 896 N N . ARG A 1 113 ? 7.148 0.071 -23.872 1.00 88.12 113 ARG A N 1
ATOM 897 C CA . ARG A 1 113 ? 6.260 1.141 -24.343 1.00 88.12 113 ARG A CA 1
ATOM 898 C C . ARG A 1 113 ? 6.886 2.504 -24.087 1.00 88.12 113 ARG A C 1
ATOM 900 O O . ARG A 1 113 ? 7.786 2.663 -23.264 1.00 88.12 113 ARG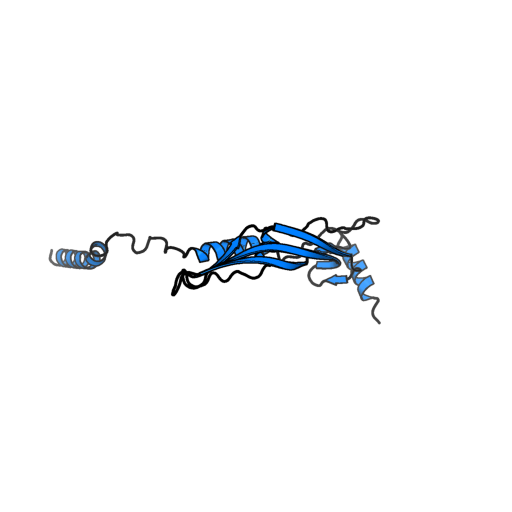 A O 1
ATOM 907 N N . PHE A 1 114 ? 6.396 3.504 -24.807 1.00 88.00 114 PHE A N 1
ATOM 908 C CA . PHE A 1 114 ? 6.813 4.883 -24.606 1.00 88.00 114 PHE A CA 1
ATOM 909 C C . PHE A 1 114 ? 5.939 5.569 -23.549 1.00 88.00 114 PHE A C 1
ATOM 911 O O . PHE A 1 114 ? 4.726 5.685 -23.730 1.00 88.00 114 PHE A O 1
ATOM 918 N N . PHE A 1 115 ? 6.564 6.055 -22.474 1.00 90.19 115 PHE A N 1
ATOM 919 C CA . PHE A 1 115 ? 5.930 6.864 -21.434 1.00 90.19 115 PHE A CA 1
ATOM 920 C C . PHE A 1 115 ? 6.406 8.322 -21.548 1.00 90.19 115 PHE A C 1
ATOM 922 O O . PHE A 1 115 ? 7.607 8.558 -21.438 1.00 90.19 115 PHE A O 1
ATOM 929 N N . PRO A 1 116 ? 5.521 9.325 -21.708 1.00 88.75 116 PRO A N 1
ATOM 930 C CA . PRO A 1 116 ? 5.929 10.700 -22.028 1.00 88.75 116 PRO A CA 1
ATOM 931 C C . PRO A 1 116 ? 6.940 11.360 -21.074 1.00 88.75 116 PRO A C 1
ATOM 933 O O . PRO A 1 116 ? 7.765 12.144 -21.526 1.00 88.75 116 PRO A O 1
ATOM 936 N N . LEU A 1 117 ? 6.889 11.056 -19.770 1.00 88.31 117 LEU A N 1
ATOM 937 C CA . LEU A 1 117 ? 7.766 11.674 -18.760 1.00 88.31 117 LEU A CA 1
ATOM 938 C C . LEU A 1 117 ? 9.071 10.903 -18.505 1.00 88.31 117 LEU A C 1
ATOM 940 O O . LEU A 1 117 ? 9.987 11.450 -17.901 1.00 88.31 117 LEU A O 1
ATOM 944 N N . ILE A 1 118 ? 9.147 9.638 -18.923 1.00 88.25 118 ILE A N 1
ATOM 945 C CA . ILE A 1 118 ? 10.247 8.719 -18.571 1.00 88.25 118 ILE A CA 1
ATOM 946 C C . ILE A 1 118 ? 11.014 8.278 -19.822 1.00 88.25 118 ILE A C 1
ATOM 948 O O . ILE A 1 118 ? 12.219 8.050 -19.766 1.00 88.25 118 ILE A O 1
ATOM 952 N N . GLY A 1 119 ? 10.329 8.187 -20.962 1.00 88.25 119 GLY A N 1
ATOM 953 C CA . GLY A 1 119 ? 10.848 7.652 -22.213 1.00 88.25 119 GLY A CA 1
ATOM 954 C C . GLY A 1 119 ? 10.466 6.179 -22.423 1.00 88.25 119 GLY A C 1
ATOM 955 O O . GLY A 1 119 ? 9.411 5.739 -21.952 1.00 88.25 119 GLY A O 1
ATOM 956 N N . PRO A 1 120 ? 11.270 5.408 -23.177 1.00 89.12 120 PRO A N 1
ATOM 957 C CA . PRO A 1 120 ? 11.021 3.987 -23.399 1.00 89.12 120 PRO A CA 1
ATOM 958 C C . PRO A 1 120 ? 11.257 3.183 -22.110 1.00 89.12 120 PRO A C 1
ATOM 960 O O . PRO A 1 120 ? 12.390 3.043 -21.641 1.00 89.12 120 PRO A O 1
ATOM 963 N N . ALA A 1 121 ? 10.181 2.629 -21.553 1.00 92.00 121 ALA A N 1
ATOM 964 C CA . ALA A 1 121 ? 10.200 1.834 -20.329 1.00 92.00 121 ALA A CA 1
ATOM 965 C C . ALA A 1 121 ? 9.310 0.584 -20.457 1.00 92.00 121 ALA A C 1
ATOM 967 O O . ALA A 1 121 ? 8.402 0.517 -21.288 1.00 92.00 121 ALA A O 1
ATOM 968 N N . GLN A 1 122 ? 9.589 -0.421 -19.636 1.00 91.75 122 GLN A N 1
ATOM 969 C CA . GLN A 1 122 ? 8.753 -1.599 -19.421 1.00 91.75 122 GLN A CA 1
ATOM 970 C C . GLN A 1 122 ? 8.016 -1.430 -18.096 1.00 91.75 122 GLN A C 1
ATOM 972 O O . GLN A 1 122 ? 8.627 -1.079 -17.088 1.00 91.75 122 GLN A O 1
ATOM 977 N N . LEU A 1 123 ? 6.708 -1.674 -18.096 1.00 93.00 123 LEU A N 1
ATOM 978 C CA . LEU A 1 123 ? 5.908 -1.677 -16.876 1.00 93.00 123 LEU A CA 1
ATOM 979 C C . LEU A 1 123 ? 5.930 -3.073 -16.263 1.00 93.00 123 LEU A C 1
ATOM 981 O O . LEU A 1 123 ? 5.665 -4.054 -16.954 1.00 93.00 123 LEU A O 1
ATOM 985 N N . HIS A 1 124 ? 6.263 -3.160 -14.982 1.00 93.94 124 HIS A N 1
ATOM 986 C CA . HIS A 1 124 ? 6.188 -4.393 -14.220 1.00 93.94 124 HIS A CA 1
ATOM 987 C C . HIS A 1 124 ? 4.958 -4.347 -13.316 1.00 93.94 124 HIS A C 1
ATOM 989 O O . HIS A 1 124 ? 4.917 -3.575 -12.358 1.00 93.94 124 HIS A O 1
ATOM 995 N N . HIS A 1 125 ? 3.956 -5.159 -13.653 1.00 94.25 125 HIS A N 1
ATOM 996 C CA . HIS A 1 125 ? 2.718 -5.281 -12.896 1.00 94.25 125 HIS A CA 1
ATOM 997 C C . HIS A 1 125 ? 2.892 -6.206 -11.705 1.00 94.25 125 HIS A C 1
ATOM 999 O O . HIS A 1 125 ? 3.235 -7.380 -11.882 1.00 94.25 125 HIS A O 1
ATOM 1005 N N . CYS A 1 126 ? 2.615 -5.672 -10.518 1.00 94.56 126 CYS A N 1
ATOM 1006 C CA . CYS A 1 126 ? 2.827 -6.360 -9.253 1.00 94.56 126 CYS A CA 1
ATOM 1007 C C . CYS A 1 126 ? 1.585 -6.186 -8.382 1.00 94.56 126 CYS A C 1
ATOM 1009 O O . CYS A 1 126 ? 1.439 -5.186 -7.678 1.00 94.56 126 CYS A O 1
ATOM 1011 N N . HIS A 1 127 ? 0.681 -7.163 -8.434 1.00 95.31 127 HIS A N 1
ATOM 1012 C CA . HIS A 1 127 ? -0.579 -7.105 -7.696 1.00 95.31 127 HIS A CA 1
ATOM 1013 C C . HIS A 1 127 ? -0.502 -7.967 -6.443 1.00 95.31 127 HIS A C 1
ATOM 1015 O O . HIS A 1 127 ? -0.212 -9.166 -6.513 1.00 95.31 127 HIS A O 1
ATOM 1021 N N . TRP A 1 128 ? -0.820 -7.363 -5.305 1.00 96.50 128 TRP A N 1
ATOM 1022 C CA . TRP A 1 128 ? -0.845 -8.021 -4.008 1.00 96.50 128 TRP A CA 1
ATOM 1023 C C . TRP A 1 128 ? -2.266 -8.078 -3.466 1.00 96.50 128 TRP A C 1
ATOM 1025 O O . TRP A 1 128 ? -3.036 -7.125 -3.565 1.00 96.50 128 TRP A O 1
ATOM 1035 N N . LYS A 1 129 ? -2.604 -9.212 -2.862 1.00 97.25 129 LYS A N 1
ATOM 1036 C CA . LYS A 1 129 ? -3.826 -9.418 -2.097 1.00 97.25 129 LYS A CA 1
ATOM 1037 C C . LYS A 1 129 ? -3.456 -9.515 -0.629 1.00 97.25 129 LYS A C 1
ATOM 1039 O O . LYS A 1 129 ? -2.811 -10.464 -0.191 1.00 97.25 129 LYS A O 1
ATOM 1044 N N . CYS A 1 130 ? -3.911 -8.542 0.137 1.00 97.31 130 CYS A N 1
ATOM 1045 C CA . CYS A 1 130 ? -3.677 -8.450 1.565 1.00 97.31 130 CYS A CA 1
ATOM 1046 C C . CYS A 1 130 ? -4.983 -8.767 2.288 1.00 97.31 130 CYS A C 1
ATOM 1048 O O . CYS A 1 130 ? -5.949 -8.016 2.195 1.00 97.31 130 CYS A O 1
ATOM 1050 N N . THR A 1 131 ? -5.027 -9.884 3.008 1.00 97.56 131 THR A N 1
ATOM 1051 C CA . THR A 1 131 ? -6.160 -10.229 3.872 1.00 97.56 131 THR A CA 1
ATOM 1052 C C . THR A 1 131 ? -5.839 -9.809 5.297 1.00 97.56 131 THR A C 1
ATOM 1054 O O . THR A 1 131 ? -4.864 -10.277 5.887 1.00 97.56 131 THR A O 1
ATOM 1057 N N . VAL A 1 132 ? -6.656 -8.918 5.845 1.00 97.62 132 VAL A N 1
ATOM 1058 C CA . VAL A 1 132 ? -6.532 -8.397 7.202 1.00 97.62 132 VAL A CA 1
ATOM 1059 C C . VAL A 1 132 ? -7.611 -9.021 8.067 1.00 97.62 132 VAL A C 1
ATOM 1061 O O . VAL A 1 132 ? -8.802 -8.895 7.789 1.00 97.62 132 VAL A O 1
ATOM 1064 N N . TYR A 1 133 ? -7.193 -9.687 9.133 1.00 97.44 133 TYR A N 1
ATOM 1065 C CA . TYR A 1 133 ? -8.075 -10.252 10.143 1.00 97.44 133 TYR A CA 1
ATOM 1066 C C . TYR A 1 133 ? -8.056 -9.345 11.366 1.00 97.44 133 TYR A C 1
ATOM 1068 O O . TYR A 1 133 ? -6.980 -9.001 11.846 1.00 97.44 133 TYR A O 1
ATOM 1076 N N . PHE A 1 134 ? -9.221 -8.963 11.879 1.00 96.69 134 PHE A N 1
ATOM 1077 C CA . PHE A 1 134 ? -9.313 -8.140 13.085 1.00 96.69 134 PHE A CA 1
ATOM 1078 C C . PHE A 1 134 ? -10.600 -8.419 13.862 1.00 96.69 134 PHE A C 1
ATOM 1080 O O . PHE A 1 134 ? -11.579 -8.959 13.334 1.00 96.69 134 PHE A O 1
ATOM 1087 N N . ASN A 1 135 ? -10.601 -8.032 15.133 1.00 96.81 135 ASN A N 1
ATOM 1088 C CA . ASN A 1 135 ? -11.792 -8.005 15.966 1.00 96.81 135 ASN A CA 1
ATOM 1089 C C . ASN A 1 135 ? -12.379 -6.588 15.962 1.00 96.81 135 ASN A C 1
ATOM 1091 O O . ASN A 1 135 ? -11.761 -5.650 16.456 1.00 96.81 135 ASN A O 1
ATOM 1095 N N . GLU A 1 136 ? -13.568 -6.439 15.388 1.00 94.69 136 GLU A N 1
ATOM 1096 C CA . GLU A 1 136 ? -14.347 -5.203 15.371 1.00 94.69 136 GLU A CA 1
ATOM 1097 C C . GLU A 1 136 ? -15.137 -5.094 16.681 1.00 94.69 136 GLU A C 1
ATOM 1099 O O . GLU A 1 136 ? -16.025 -5.910 16.950 1.00 94.69 136 GLU A O 1
ATOM 1104 N N . THR A 1 137 ? -14.788 -4.111 17.511 1.00 94.12 137 THR A N 1
ATOM 1105 C CA . THR A 1 137 ? -15.499 -3.789 18.752 1.00 94.12 137 THR A CA 1
ATOM 1106 C C . THR A 1 137 ? -16.319 -2.522 18.517 1.00 94.12 137 THR A C 1
ATOM 1108 O O . THR A 1 137 ? -15.756 -1.447 18.338 1.00 94.12 137 THR A O 1
ATOM 1111 N N . LEU A 1 138 ? -17.645 -2.656 18.514 1.00 92.81 138 LEU A N 1
ATOM 1112 C CA . LEU A 1 138 ? -18.590 -1.542 18.486 1.00 92.81 138 LEU A CA 1
ATOM 1113 C C . LEU A 1 138 ? -19.034 -1.243 19.915 1.00 92.81 138 LEU A C 1
ATOM 1115 O O . LEU A 1 138 ? -19.568 -2.130 20.591 1.00 92.81 138 LEU A O 1
ATOM 1119 N N . GLU A 1 139 ? -18.816 -0.014 20.363 1.00 92.69 139 GLU A N 1
ATOM 1120 C CA . GLU A 1 139 ? -19.162 0.446 21.702 1.00 92.69 139 GLU A CA 1
ATOM 1121 C C . GLU A 1 139 ? -20.013 1.718 21.644 1.00 92.69 139 GLU A C 1
ATOM 1123 O O . GLU A 1 139 ? -19.774 2.640 20.864 1.00 92.69 139 GLU A O 1
ATOM 1128 N N . SER A 1 140 ? -21.034 1.756 22.491 1.00 92.31 140 SER A N 1
ATOM 1129 C CA . SER A 1 140 ? -21.835 2.939 22.771 1.00 92.31 140 SER A CA 1
ATOM 1130 C C . SER A 1 140 ? -22.126 2.946 24.258 1.00 92.31 140 SER A C 1
ATOM 1132 O O . SER A 1 140 ? -22.538 1.932 24.810 1.00 92.31 140 SER A O 1
ATOM 1134 N N . SER A 1 141 ? -21.897 4.076 24.912 1.00 91.94 141 SER A N 1
ATOM 1135 C CA . SER A 1 141 ? -22.217 4.291 26.325 1.00 91.94 141 SER A CA 1
ATOM 1136 C C . SER A 1 141 ? -23.513 5.089 26.510 1.00 91.94 141 SER A C 1
ATOM 1138 O O . SER A 1 141 ? -24.126 5.019 27.574 1.00 91.94 141 SER A O 1
ATOM 1140 N N . TYR A 1 142 ? -23.954 5.831 25.488 1.00 90.19 142 TYR A N 1
ATOM 1141 C CA . TYR A 1 142 ? -25.142 6.683 25.514 1.00 90.19 142 TYR A CA 1
ATOM 1142 C C . TYR A 1 142 ? -26.024 6.435 24.281 1.00 90.19 142 TYR A C 1
ATOM 1144 O O . TYR A 1 142 ? -25.509 6.467 23.163 1.00 90.19 142 TYR A O 1
ATOM 1152 N N . PRO A 1 143 ? -27.355 6.273 24.422 1.00 89.50 143 PRO A N 1
ATOM 1153 C CA . PRO A 1 143 ? -28.170 6.417 25.639 1.00 89.50 143 PRO A CA 1
ATOM 1154 C C . PRO A 1 143 ? -28.202 5.178 26.547 1.00 89.50 143 PRO A C 1
ATOM 1156 O O . PRO A 1 143 ? -28.564 5.295 27.715 1.00 89.50 143 PRO A O 1
ATOM 1159 N N . PHE A 1 144 ? -27.814 4.011 26.032 1.00 91.81 144 PHE A N 1
ATOM 1160 C CA . PHE A 1 144 ? -27.716 2.768 26.794 1.00 91.81 144 PHE A CA 1
ATOM 1161 C C . PHE A 1 144 ? -26.385 2.086 26.481 1.00 91.81 144 PHE A C 1
ATOM 1163 O O . PHE A 1 144 ? -26.035 2.000 25.302 1.00 91.81 144 PHE A O 1
ATOM 1170 N N . PRO A 1 145 ? -25.664 1.578 27.494 1.00 93.56 145 PRO A N 1
ATOM 1171 C CA . PRO A 1 145 ? -24.382 0.942 27.270 1.00 93.56 145 PRO A CA 1
ATOM 1172 C C . PRO A 1 145 ? -24.568 -0.368 26.501 1.00 93.56 145 PRO A C 1
ATOM 1174 O O . PRO A 1 145 ? -25.224 -1.293 26.984 1.00 93.56 145 PRO A O 1
ATOM 1177 N N . PHE A 1 146 ? -23.971 -0.466 25.317 1.00 92.75 146 PHE A N 1
ATOM 1178 C CA . PHE A 1 146 ? -23.844 -1.721 24.590 1.00 92.75 146 PHE A CA 1
ATOM 1179 C C . PHE A 1 146 ? -22.429 -1.883 24.043 1.00 92.75 146 PHE A C 1
ATOM 1181 O O . PHE A 1 146 ? -21.786 -0.929 23.607 1.00 92.75 146 PHE A O 1
ATOM 1188 N N . ARG A 1 147 ? -21.959 -3.131 24.047 1.00 94.25 147 ARG A N 1
ATOM 1189 C CA . ARG A 1 147 ? -20.676 -3.516 23.469 1.00 94.25 147 ARG A CA 1
ATOM 1190 C C . ARG A 1 147 ? -20.844 -4.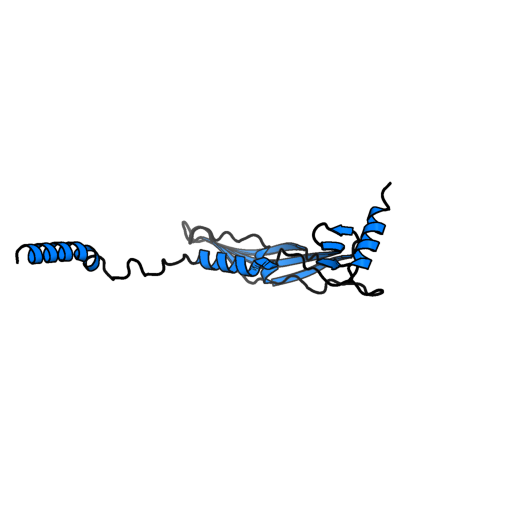788 22.660 1.00 94.25 147 ARG A C 1
ATOM 1192 O O . ARG A 1 147 ? -21.349 -5.792 23.157 1.00 94.25 147 ARG A O 1
ATOM 1199 N N . LEU A 1 148 ? -20.407 -4.743 21.413 1.00 94.19 148 LEU A N 1
ATOM 1200 C CA . LEU A 1 148 ? -20.523 -5.834 20.460 1.00 94.19 148 LEU A CA 1
ATOM 1201 C C . LEU A 1 148 ? -19.143 -6.105 19.861 1.00 94.19 148 LEU A C 1
ATOM 1203 O O . LEU A 1 148 ? -18.581 -5.241 19.200 1.00 94.19 148 LEU A O 1
ATOM 1207 N N . LYS A 1 149 ? -18.607 -7.312 20.075 1.00 96.12 149 LYS A N 1
ATOM 1208 C CA . LYS A 1 149 ? -17.332 -7.760 19.494 1.00 96.12 149 LYS A CA 1
ATOM 1209 C C . LYS A 1 149 ? -17.611 -8.778 18.390 1.00 96.12 149 LYS A C 1
ATOM 1211 O O . LYS A 1 149 ? -18.297 -9.772 18.629 1.00 96.12 149 LYS A O 1
ATOM 1216 N N . ARG A 1 150 ? -17.101 -8.539 17.182 1.00 96.38 150 ARG A N 1
ATOM 1217 C CA . ARG A 1 150 ? -17.253 -9.425 16.016 1.00 96.38 150 ARG A CA 1
ATOM 1218 C C . ARG A 1 150 ? -15.901 -9.648 15.353 1.00 96.38 150 ARG A C 1
ATOM 1220 O O . ARG A 1 150 ? -15.134 -8.710 15.183 1.00 96.38 150 ARG A O 1
ATOM 1227 N N . ARG A 1 151 ? -15.610 -10.883 14.945 1.00 96.38 151 ARG A N 1
ATOM 1228 C CA . ARG A 1 151 ? -14.411 -11.181 14.152 1.00 96.38 151 ARG A CA 1
ATOM 1229 C C . ARG A 1 151 ? -14.711 -10.922 12.680 1.00 96.38 151 ARG A C 1
ATOM 1231 O O . ARG A 1 151 ? -15.669 -11.483 12.151 1.00 96.38 151 ARG A O 1
ATOM 1238 N N . ARG A 1 152 ? -13.896 -10.096 12.030 1.00 95.12 152 ARG A N 1
ATOM 1239 C CA . ARG A 1 152 ? -14.051 -9.717 10.624 1.00 95.12 152 ARG A CA 1
ATOM 1240 C C . ARG A 1 152 ? -12.755 -9.976 9.863 1.00 95.12 152 ARG A C 1
ATOM 1242 O O . ARG A 1 152 ? -11.663 -9.952 10.428 1.00 95.12 152 ARG A O 1
ATOM 1249 N N . ALA A 1 153 ? -12.901 -10.266 8.578 1.00 95.94 153 ALA A N 1
ATOM 1250 C CA . ALA A 1 153 ? -11.802 -10.322 7.632 1.00 95.94 153 ALA A CA 1
ATOM 1251 C C . ALA A 1 153 ? -12.102 -9.341 6.501 1.00 95.94 153 ALA A C 1
ATOM 1253 O O . ALA A 1 153 ? -13.234 -9.282 6.015 1.00 95.94 153 ALA A O 1
ATOM 1254 N N . GLU A 1 154 ? -11.101 -8.574 6.102 1.00 95.94 154 GLU A N 1
ATOM 1255 C CA . GLU A 1 154 ? -11.193 -7.622 5.006 1.00 95.94 154 GLU A CA 1
ATOM 1256 C C . GLU A 1 154 ? -10.041 -7.855 4.034 1.00 95.94 154 GLU A C 1
ATOM 1258 O O . GLU A 1 154 ? -8.912 -8.104 4.448 1.00 95.94 154 GLU A O 1
ATOM 1263 N N . VAL A 1 155 ? -10.338 -7.822 2.736 1.00 96.81 155 VAL A N 1
ATOM 1264 C CA . VAL A 1 155 ? -9.348 -8.052 1.681 1.00 96.81 155 VAL A CA 1
ATOM 1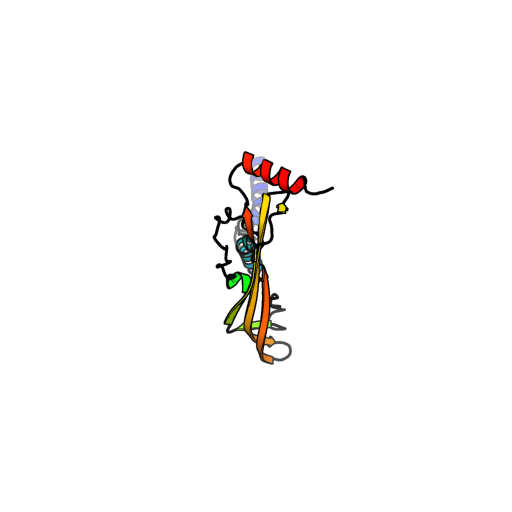265 C C . VAL A 1 155 ? -9.090 -6.736 0.971 1.00 96.81 155 VAL A C 1
ATOM 1267 O O . VAL A 1 155 ? -10.019 -6.110 0.466 1.00 96.81 155 VAL A O 1
ATOM 1270 N N . VAL A 1 156 ? 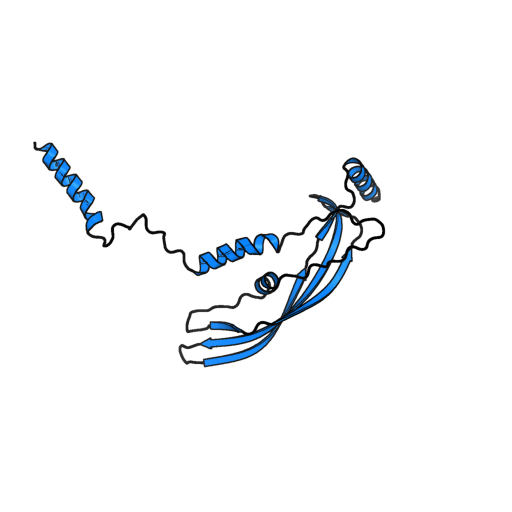-7.822 -6.351 0.912 1.00 96.06 156 VAL A N 1
ATOM 1271 C CA . VAL A 1 156 ? -7.337 -5.163 0.218 1.00 96.06 156 VAL A CA 1
ATOM 1272 C C . VAL A 1 156 ? -6.435 -5.605 -0.923 1.00 96.06 156 VAL A C 1
ATOM 1274 O O . VAL A 1 156 ? -5.565 -6.457 -0.741 1.00 96.06 156 VAL A O 1
ATOM 1277 N N . TYR A 1 157 ? -6.641 -5.023 -2.099 1.00 95.69 157 TYR A N 1
ATOM 1278 C CA . TYR A 1 157 ? -5.759 -5.205 -3.245 1.00 95.69 157 TYR A CA 1
ATOM 1279 C C . TYR A 1 157 ? -4.853 -3.984 -3.359 1.00 95.69 157 TYR A C 1
ATOM 1281 O O . TYR A 1 157 ? -5.345 -2.855 -3.333 1.00 95.69 157 TYR A O 1
ATOM 1289 N N . ILE A 1 158 ? -3.544 -4.214 -3.427 1.00 95.12 158 ILE A N 1
ATOM 1290 C CA . ILE A 1 158 ? -2.535 -3.157 -3.514 1.00 95.12 158 ILE A CA 1
ATOM 1291 C C . ILE A 1 158 ? -1.660 -3.424 -4.730 1.00 95.12 158 ILE A C 1
ATOM 1293 O O . ILE A 1 158 ? -1.117 -4.520 -4.893 1.00 95.12 158 ILE A O 1
ATOM 1297 N N . ASP A 1 159 ? -1.496 -2.388 -5.544 1.00 94.25 159 ASP A N 1
ATOM 1298 C CA . ASP A 1 159 ? -0.693 -2.427 -6.757 1.00 94.25 159 ASP A CA 1
ATOM 1299 C C . ASP A 1 159 ? 0.663 -1.783 -6.465 1.00 94.25 159 ASP A C 1
ATOM 1301 O O . ASP A 1 159 ? 0.748 -0.616 -6.077 1.00 94.25 159 ASP A O 1
ATOM 1305 N N . LYS A 1 160 ? 1.733 -2.558 -6.638 1.00 92.31 160 LYS A N 1
ATOM 1306 C CA . LYS A 1 160 ? 3.130 -2.137 -6.458 1.00 92.31 160 LYS A CA 1
ATOM 1307 C C . LYS A 1 160 ? 3.866 -2.111 -7.790 1.00 92.31 160 LYS A C 1
ATOM 1309 O O . LYS A 1 160 ? 4.972 -2.634 -7.943 1.00 92.31 160 LYS A O 1
ATOM 1314 N N . ASP A 1 161 ? 3.217 -1.502 -8.769 1.00 93.06 161 ASP A N 1
ATOM 1315 C CA . ASP A 1 161 ? 3.759 -1.391 -10.110 1.00 93.06 161 ASP A CA 1
ATOM 1316 C C . ASP A 1 161 ? 5.022 -0.529 -10.110 1.00 93.06 161 ASP A C 1
ATOM 1318 O O . ASP A 1 161 ? 5.131 0.469 -9.392 1.00 93.06 161 ASP A O 1
ATOM 1322 N N . HIS A 1 162 ? 5.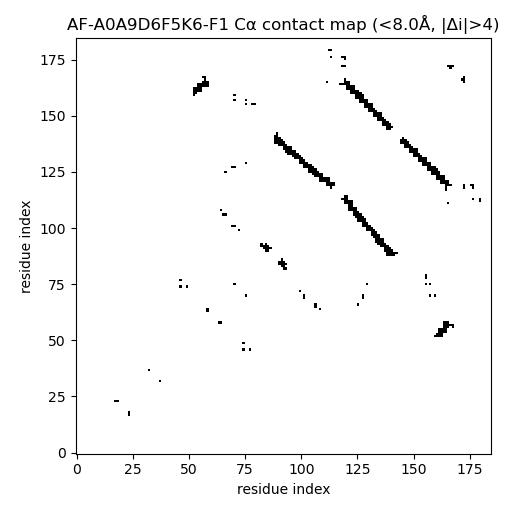985 -0.911 -10.941 1.00 92.25 162 HIS A N 1
ATOM 1323 C CA . HIS A 1 162 ? 7.227 -0.171 -11.120 1.00 92.25 162 HIS A CA 1
ATOM 1324 C C . HIS A 1 162 ? 7.671 -0.190 -12.577 1.00 92.25 162 HIS A C 1
ATOM 1326 O O . HIS A 1 162 ? 7.296 -1.061 -13.363 1.00 92.25 162 HIS A O 1
ATOM 1332 N N . LEU A 1 163 ? 8.449 0.819 -12.957 1.00 93.56 163 LEU A N 1
ATOM 1333 C CA . LEU A 1 163 ? 8.884 1.009 -14.336 1.00 93.56 163 LEU A CA 1
ATOM 1334 C C . LEU A 1 163 ? 10.362 0.678 -14.469 1.00 93.56 163 LEU A C 1
ATOM 1336 O O . LEU A 1 163 ? 11.189 1.278 -13.793 1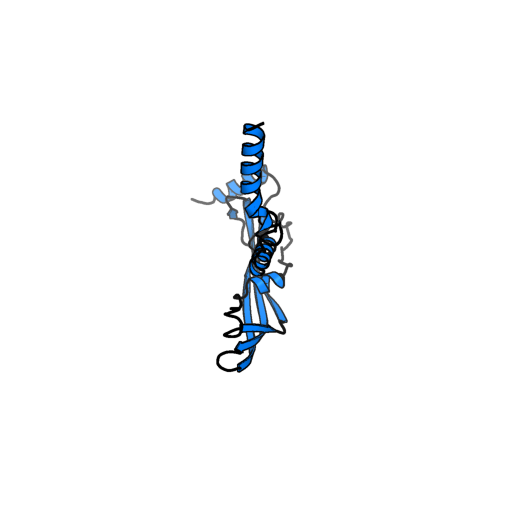.00 93.56 163 LEU A O 1
ATOM 1340 N N . HIS A 1 164 ? 10.701 -0.218 -15.387 1.00 91.88 164 HIS A N 1
ATOM 1341 C CA . HIS A 1 164 ? 12.078 -0.479 -15.786 1.00 91.88 164 HIS A CA 1
ATOM 1342 C C . HIS A 1 164 ? 12.432 0.341 -17.017 1.00 91.88 164 HIS A C 1
ATOM 1344 O O . HIS A 1 164 ? 11.781 0.242 -18.057 1.00 91.88 164 HIS A O 1
ATOM 1350 N N . ILE A 1 165 ? 13.494 1.132 -16.935 1.00 90.56 165 ILE A N 1
ATOM 1351 C CA . ILE A 1 165 ? 14.030 1.831 -18.108 1.00 90.56 165 ILE A CA 1
ATOM 1352 C C . ILE A 1 165 ? 14.579 0.785 -19.087 1.00 90.56 165 ILE A C 1
ATOM 1354 O O . ILE A 1 165 ? 15.300 -0.102 -18.670 1.00 90.56 165 ILE A O 1
ATOM 1358 N N . VAL A 1 166 ? 14.289 0.859 -20.388 1.00 84.50 166 VAL A N 1
ATOM 1359 C CA . VAL A 1 166 ? 14.768 -0.179 -21.335 1.00 84.50 166 VAL A CA 1
ATOM 1360 C C . VAL A 1 166 ? 16.262 -0.043 -21.624 1.00 84.50 166 VAL A C 1
ATOM 1362 O O . VAL A 1 166 ? 16.955 -1.041 -21.809 1.00 84.50 166 VAL A O 1
ATOM 1365 N N . VAL A 1 167 ? 16.768 1.193 -21.681 1.00 78.38 167 VAL A N 1
ATOM 1366 C CA . VAL A 1 167 ? 18.166 1.467 -22.023 1.00 78.38 167 VAL A CA 1
ATOM 1367 C C . VAL A 1 167 ? 18.744 2.603 -21.191 1.00 78.38 167 VAL A C 1
ATOM 1369 O O . VAL A 1 167 ? 18.143 3.671 -21.060 1.00 78.38 167 VAL A O 1
ATOM 1372 N N . THR A 1 168 ? 19.956 2.393 -20.688 1.00 66.75 168 THR A N 1
ATOM 1373 C CA . THR A 1 168 ? 20.783 3.397 -20.015 1.00 66.75 168 THR A CA 1
ATOM 1374 C C . THR A 1 168 ? 21.732 4.046 -21.032 1.00 66.75 168 THR A C 1
ATOM 1376 O O . THR A 1 168 ? 22.872 3.618 -21.184 1.00 66.75 168 THR A O 1
ATOM 1379 N N . GLY A 1 169 ? 21.255 5.040 -21.789 1.00 70.56 169 GLY A N 1
ATOM 1380 C CA . GLY A 1 169 ? 22.074 5.824 -22.727 1.00 70.56 169 GLY A CA 1
ATOM 1381 C C . GLY A 1 169 ? 21.227 6.641 -23.705 1.00 70.56 169 GLY A C 1
ATOM 1382 O O . GLY A 1 169 ? 20.280 6.108 -24.278 1.00 70.56 169 GLY A O 1
ATOM 1383 N N . LEU A 1 170 ? 21.553 7.924 -23.906 1.00 69.19 170 LEU A N 1
ATOM 1384 C CA . LEU A 1 170 ? 20.728 8.855 -24.696 1.00 69.19 170 LEU A CA 1
ATOM 1385 C C . LEU A 1 170 ? 20.585 8.425 -26.166 1.00 69.19 170 LEU A C 1
ATOM 1387 O O . LEU A 1 170 ? 19.472 8.388 -26.691 1.00 69.19 170 LEU A O 1
ATOM 1391 N N . ASP A 1 171 ? 21.683 8.025 -26.812 1.00 71.88 171 ASP A N 1
ATOM 1392 C CA . ASP A 1 171 ? 21.674 7.613 -28.225 1.00 71.88 171 ASP A CA 1
ATOM 1393 C C . ASP A 1 171 ? 20.855 6.334 -28.444 1.00 71.88 171 ASP A C 1
ATOM 1395 O O . ASP A 1 171 ? 20.115 6.190 -29.421 1.00 71.88 171 ASP A O 1
ATOM 1399 N N . ALA A 1 172 ? 20.935 5.414 -27.483 1.00 74.88 172 ALA A N 1
ATOM 1400 C CA . ALA A 1 172 ? 20.214 4.153 -27.524 1.00 74.88 172 ALA A CA 1
ATOM 1401 C C . ALA A 1 172 ? 18.727 4.307 -27.141 1.00 74.88 172 ALA A C 1
ATOM 1403 O O . ALA A 1 172 ? 17.871 3.566 -27.628 1.00 74.88 172 ALA A O 1
ATOM 1404 N N . GLN A 1 173 ? 18.378 5.316 -26.338 1.00 74.56 173 GLN A N 1
ATOM 1405 C CA . GLN A 1 173 ? 16.984 5.711 -26.117 1.00 74.56 173 GLN A CA 1
ATOM 1406 C C . GLN A 1 173 ? 16.356 6.312 -27.381 1.00 74.56 173 GLN A C 1
ATOM 1408 O O . GLN A 1 173 ? 15.217 5.991 -27.714 1.00 74.56 173 GLN A O 1
ATOM 1413 N N . GLN A 1 174 ? 17.092 7.139 -28.131 1.00 76.31 174 GLN A N 1
ATOM 1414 C CA . GLN A 1 174 ? 16.587 7.700 -29.388 1.00 76.31 174 GLN A CA 1
ATOM 1415 C C . GLN A 1 174 ? 16.383 6.624 -30.460 1.00 76.31 174 GLN A C 1
ATOM 1417 O O . GLN A 1 174 ? 15.380 6.657 -31.176 1.00 76.31 174 GLN A O 1
ATOM 1422 N N . SER A 1 175 ? 17.299 5.658 -30.576 1.00 77.06 175 SER A N 1
ATOM 1423 C CA . SER A 1 175 ? 17.167 4.563 -31.545 1.00 77.06 175 SER A CA 1
ATOM 1424 C C . SER A 1 175 ? 15.998 3.633 -31.207 1.00 77.06 175 SER A C 1
ATOM 1426 O O . SER A 1 175 ? 15.201 3.317 -32.092 1.00 77.06 175 SER A O 1
ATOM 1428 N N . THR A 1 176 ? 15.831 3.263 -29.933 1.00 76.19 176 THR A N 1
ATOM 1429 C CA . THR A 1 176 ? 14.685 2.459 -29.475 1.00 76.19 176 THR A CA 1
ATOM 1430 C C . THR A 1 176 ? 13.363 3.195 -29.657 1.00 76.19 176 THR A C 1
ATOM 1432 O O . THR A 1 176 ? 12.406 2.604 -30.150 1.00 76.19 176 THR A O 1
ATOM 1435 N N . PHE A 1 177 ? 13.309 4.495 -29.363 1.00 77.25 177 PHE A N 1
ATOM 1436 C CA . PHE A 1 177 ? 12.125 5.312 -29.626 1.00 77.25 177 PHE A CA 1
ATOM 1437 C C . PHE A 1 177 ? 11.762 5.349 -31.118 1.00 77.25 177 PHE A C 1
ATOM 1439 O O . PHE A 1 177 ? 10.603 5.128 -31.481 1.00 77.25 177 PHE A O 1
ATOM 1446 N N . ARG A 1 178 ? 12.748 5.572 -32.000 1.00 79.88 178 ARG A N 1
ATOM 1447 C CA . ARG A 1 178 ? 12.538 5.530 -33.458 1.00 79.88 178 ARG A CA 1
ATOM 1448 C C . ARG A 1 178 ? 12.014 4.167 -33.900 1.00 79.88 178 ARG A C 1
ATOM 1450 O O . ARG A 1 178 ? 11.053 4.124 -34.658 1.00 79.88 178 ARG A O 1
ATOM 1457 N N . ALA A 1 179 ? 12.582 3.075 -33.387 1.00 79.69 179 ALA A N 1
ATOM 1458 C CA . ALA A 1 179 ? 12.125 1.721 -33.688 1.00 79.69 179 ALA A CA 1
ATOM 1459 C C . ALA A 1 179 ? 10.678 1.472 -33.228 1.00 79.69 179 ALA A C 1
ATOM 1461 O O . ALA A 1 179 ? 9.887 0.923 -33.987 1.00 79.69 179 ALA A O 1
ATOM 1462 N N . MET A 1 180 ? 10.299 1.923 -32.027 1.00 74.94 180 MET A N 1
ATOM 1463 C CA . MET A 1 180 ? 8.925 1.786 -31.519 1.00 74.94 180 MET A CA 1
ATOM 1464 C C . MET A 1 180 ? 7.914 2.603 -32.331 1.00 74.94 180 MET A C 1
ATOM 1466 O O . MET A 1 180 ? 6.774 2.178 -32.508 1.00 74.94 180 MET A O 1
ATOM 1470 N N . THR A 1 181 ? 8.323 3.771 -32.826 1.00 76.94 181 THR A N 1
ATOM 1471 C CA . THR A 1 181 ? 7.435 4.688 -33.556 1.00 76.94 181 THR A CA 1
ATOM 1472 C C . THR A 1 181 ? 7.312 4.313 -35.037 1.00 76.94 181 THR A C 1
ATOM 1474 O O . THR A 1 181 ? 6.251 4.492 -35.625 1.00 76.94 181 THR A O 1
ATOM 1477 N N . ALA A 1 182 ? 8.364 3.738 -35.630 1.00 75.44 182 ALA A N 1
ATOM 1478 C CA . ALA A 1 182 ? 8.407 3.342 -37.040 1.00 75.44 182 ALA A CA 1
ATOM 1479 C C . ALA A 1 182 ? 7.485 2.159 -37.396 1.00 75.44 182 ALA A C 1
ATOM 1481 O O . ALA A 1 182 ? 7.248 1.906 -38.571 1.00 75.44 182 ALA A O 1
ATOM 1482 N N . VAL A 1 183 ? 6.963 1.431 -36.402 1.00 59.56 183 VAL A N 1
ATOM 1483 C CA . VAL A 1 183 ? 6.109 0.244 -36.605 1.00 59.56 183 VAL A CA 1
ATOM 1484 C C . VAL A 1 183 ? 4.625 0.605 -36.816 1.00 59.56 183 VAL A C 1
ATOM 1486 O O . VAL A 1 183 ? 3.805 -0.281 -37.044 1.00 59.56 183 VAL A O 1
ATOM 1489 N N . ARG A 1 184 ? 4.242 1.890 -36.794 1.00 55.12 184 ARG A N 1
ATOM 1490 C CA . ARG A 1 184 ? 2.869 2.308 -37.132 1.00 55.12 184 ARG A CA 1
ATOM 1491 C C . ARG A 1 184 ? 2.747 2.730 -38.608 1.00 55.12 184 ARG A C 1
ATOM 1493 O O . ARG A 1 184 ? 3.358 3.740 -38.954 1.00 55.12 184 ARG A O 1
ATOM 1500 N N . PRO A 1 185 ? 1.984 2.000 -39.451 1.00 55.41 185 PRO A N 1
ATOM 1501 C CA . PRO A 1 185 ? 1.475 2.538 -40.713 1.00 55.41 185 PRO A CA 1
ATOM 1502 C C . PRO A 1 185 ? 0.414 3.623 -40.478 1.00 55.41 185 PRO A C 1
ATOM 1504 O O . PRO A 1 185 ? -0.261 3.582 -39.420 1.00 55.41 185 PRO A O 1
#

pLDDT: mean 84.03, std 12.6, range [46.28, 97.62]

Radius of gyration: 30.18 Å; Cα contacts (8 Å, |Δi|>4): 259; chains: 1; bounding box: 50×82×74 Å

Nearest PDB structures (foldseek):
  6h03-assembly1_D  TM=3.779E-01  e=8.315E-01  Homo sapiens
  8b0f-assembly1_C  TM=3.718E-01  e=1.041E+00  Homo sapiens
  6sb5-assembly1_A  TM=2.763E-01  e=6.280E-01  Mus musculus
  8b0h-assembly1_D  TM=2.704E-01  e=3.579E+00  Homo sapiens
  8b0g-assembly1_D  TM=1.624E-01  e=1.041E+00  Homo sapiens

Mean predicted aligned error: 11.51 Å